Protein 5WA2 (pdb70)

Sequence (277 aa):
YFGTLTQKAPNWYRCSSTRAKEEVVGHVTLNKEHPDMTIECVDDGGEFLPLEGARSSYPRVCHIDAKDQDDCERRNRGFLTDYIPGAKQYWYKIEKVEQNGEQSVLYKFTVPWILLPPAKQRYKVGCRYPNHEYCFVEVTVEPTPPMVEGKRVTCGYSESGPVNLEVDLSKNANFIEIRCGEQHHPQPSTYTLQYCSGDSVDPQKCSPQSLTNIFYDYSSSWWKGKLNGPDGATLTIPPGGFPEEDKSFLVGCSLTVDGPPFCNVKVRVAGNPAAALV

Secondary structure (DSSP, 8-state):
-B-EEEEEETTEEEEESS--SS---EEEEE-SSS-EEEEEEEE---EEESTTTTTSSS-EEB-TT--SHHHHHHT-EEGGGTSTT--GGGEEEEEEEETTEEEEEEEEE--GGG--SS-EEEEEEEE-TTS-EEEEEEEEPPPPPEEETTEEE----TTS-EEEEEEEBTTB-EEEEE--TTSEEESTTTTTEEE-SS--STTT--EEEGGGTSTT--GGGEES-TTSTT-EEEE--GGG--SS-EEEEEEEESSSS-SSEEEEEEEEPPSS-GGG-

Foldseek 3Di:
DEWDWDAPDAQEIETENPDDPDADEAEHEDAPVRQKHKAKAWPPVWAKPPGCQLPDQFHWFAAAPQPFRCSRNVPIDTVCLQFPPDGSVQWDKDWDDDPRIIMIMIMGGDPNVRQAQEKDKTWMWIADPVRYTHIYIYIGHHDDFDQDLQETEWHADPVAEAEAEHEAELVRFKHFAAQELQWEKAPNPVLFWFFPFDFSQPVTRNIDGCVVAWDPRDSVQWDDDNHDPRGIMGGAHNNGAAQAWDWTWIWIANYHRHDDTYIYIYIYHGPPDPVVD

InterPro domains:
  IPR007226 SRS domain [PF04092] (68-198)
  IPR007226 SRS domain [PF04092] (210-326)
  IPR028352 Protozoan surface antigen, SAG1 family [PR01801] (83-98)
  IPR028352 Protozoan surface antigen, SAG1 family [PR01801] (166-184)
  IPR028352 Protozoan surface antigen, SAG1 family [PR01801] (192-208)
  IPR028352 Protozoan surface antigen, SAG1 family [PR01801] (230-245)
  IPR028352 Protozoan surface antigen, SAG1 family [PR01801] (268-280)
  IPR028352 Protozoan surface antigen, SAG1 family [PR01801] (290-300)
  IPR028352 Protozoan surface antigen, SAG1 family [PR01801] (300-315)
  IPR036755 SRS domain superfamily [G3DSA:2.60.40.1320] (62-200)
  IPR036755 SRS domain superfamily [G3DSA:2.60.40.1320] (203-331)
  IPR036755 SRS domain superfamily [SSF74877] (65-200)
  IPR036755 SRS domain superfamily [SSF74877] (203-327)

Solvent-accessible surface area: 14067 Å² total; per-residue (Å²): 147,63,2,41,15,65,104,103,36,120,19,79,17,56,1,9,23,91,143,31,190,110,67,74,39,0,112,2,57,0,45,123,139,95,34,50,4,11,3,10,0,0,36,85,108,24,53,2,0,0,60,80,0,1,108,34,91,159,3,36,0,0,77,49,110,7,167,57,10,65,37,0,32,181,75,101,9,78,0,55,96,32,0,31,40,2,100,52,156,14,13,154,71,106,133,35,104,111,148,88,76,50,7,22,28,4,95,2,54,1,53,128,121,73,15,2,20,6,109,30,106,1,13,2,0,1,29,16,118,63,99,4,7,1,4,1,32,0,25,0,49,44,22,94,51,79,55,124,64,48,114,0,21,1,0,14,48,168,116,29,85,22,98,23,80,4,65,1,32,95,134,40,37,103,0,28,1,58,0,16,94,42,7,55,26,10,9,90,61,20,43,105,53,20,3,59,29,120,12,0,26,61,166,112,3,51,63,72,50,1,89,78,7,7,152,114,31,41,48,66,28,16,134,52,132,0,32,9,101,90,5,0,34,0,58,0,51,78,51,2,11,9,129,97,117,61,48,6,21,1,0,0,0,50,69,96,96,14,88,17,19,0,4,0,78,0,95,2,39,10,44,62,55,92,100,126,147

Structure (mmCIF, N/CA/C/O backbone):
data_5WA2
#
_entry.id   5WA2
#
_cell.length_a   48.130
_cell.length_b   59.710
_cell.length_c   101.420
_cell.angle_alpha   90.000
_cell.angle_beta   90.000
_cell.angle_gamma   90.000
#
_symmetry.space_group_name_H-M   'P 21 21 21'
#
loop_
_entity.id
_entity.type
_entity.pdbx_description
1 polymer 'Surface antigen'
2 non-polymer GLYCEROL
3 water water
#
loop_
_atom_site.group_PDB
_atom_site.id
_atom_site.type_symbol
_atom_site.label_atom_id
_atom_site.label_alt_id
_atom_site.label_comp_id
_atom_site.label_asym_id
_atom_site.label_entity_id
_atom_site.label_seq_id
_atom_site.pdbx_PDB_ins_code
_atom_site.Cartn_x
_atom_site.Cartn_y
_atom_site.Cartn_z
_atom_site.occupancy
_atom_site.B_iso_or_equiv
_atom_site.auth_seq_id
_atom_site.auth_comp_id
_atom_site.auth_asym_id
_atom_site.auth_atom_id
_atom_site.pdbx_PDB_model_num
ATOM 1 N N . TYR A 1 24 ? 11.474 14.032 -46.127 1.00 33.52 57 TYR A N 1
ATOM 2 C CA . TYR A 1 24 ? 11.887 15.366 -45.691 1.00 30.06 57 TYR A CA 1
ATOM 3 C C . TYR A 1 24 ? 12.525 15.357 -44.298 1.00 36.09 57 TYR A C 1
ATOM 4 O O . TYR A 1 24 ? 12.603 16.393 -43.622 1.00 27.15 57 TYR A O 1
ATOM 13 N N . PHE A 1 25 ? 12.999 14.191 -43.871 1.00 30.52 58 PHE A N 1
ATOM 14 C CA . PHE A 1 25 ? 13.622 14.080 -42.553 1.00 32.40 58 PHE A CA 1
ATOM 15 C C . PHE A 1 25 ? 15.000 14.696 -42.545 1.00 32.33 58 PHE A C 1
ATOM 16 O O . PHE A 1 25 ? 15.868 14.336 -43.341 1.00 31.17 58 PHE A O 1
ATOM 24 N N . GLY A 1 26 ? 15.192 15.638 -41.636 1.00 22.43 59 GLY A N 1
ATOM 25 C CA . GLY A 1 26 ? 16.513 16.100 -41.293 1.00 25.09 59 GLY A CA 1
ATOM 26 C C . GLY A 1 26 ? 17.138 15.097 -40.344 1.00 24.61 59 GLY A C 1
ATOM 27 O O . GLY A 1 26 ? 16.520 14.103 -39.944 1.00 26.07 59 GLY A O 1
ATOM 28 N N . THR A 1 27 ? 18.367 15.387 -39.956 1.00 22.03 60 THR A N 1
ATOM 29 C CA . THR A 1 27 ? 19.196 14.459 -39.219 1.00 26.75 60 THR A CA 1
ATOM 30 C C . THR A 1 27 ? 19.275 14.952 -37.791 1.00 25.06 60 THR A C 1
ATOM 31 O O . THR A 1 27 ? 19.772 16.046 -37.541 1.00 27.87 60 THR A O 1
ATOM 35 N N . LEU A 1 28 ? 18.776 14.144 -36.864 1.00 26.75 61 LEU A N 1
ATOM 36 C CA . LEU A 1 28 ? 18.656 14.561 -35.466 1.00 25.59 61 LEU A CA 1
ATOM 37 C C . LEU A 1 28 ? 19.589 13.750 -34.592 1.00 27.96 61 LEU A C 1
ATOM 38 O O . LEU A 1 28 ? 19.553 12.522 -34.624 1.00 31.65 61 LEU A O 1
ATOM 43 N N . THR A 1 29 ? 20.430 14.437 -33.823 1.00 21.60 62 THR A N 1
ATOM 44 C CA . THR A 1 29 ? 21.291 13.763 -32.869 1.00 28.66 62 THR A CA 1
ATOM 45 C C . THR A 1 29 ? 21.121 14.377 -31.491 1.00 29.14 62 THR A C 1
ATOM 46 O O . THR A 1 29 ? 20.750 15.552 -31.346 1.00 28.30 62 THR A O 1
ATOM 50 N N . GLN A 1 30 ? 21.367 13.555 -30.479 1.00 30.28 63 GLN A N 1
ATOM 51 C CA . GLN A 1 30 ? 21.239 13.980 -29.101 1.00 24.49 63 GLN A CA 1
ATOM 52 C C . GLN A 1 30 ? 22.599 14.334 -28.536 1.00 28.48 63 GLN A C 1
ATOM 53 O O . GLN A 1 30 ? 23.531 13.531 -28.596 1.00 32.52 63 GLN A O 1
ATOM 59 N N . LYS A 1 31 ? 22.711 15.531 -27.982 1.00 26.15 64 LYS A N 1
ATOM 60 C CA . LYS A 1 31 ? 23.977 15.996 -27.413 1.00 27.65 64 LYS A CA 1
ATOM 61 C C . LYS A 1 31 ? 24.023 15.850 -25.899 1.00 35.59 64 LYS A C 1
ATOM 62 O O . LYS A 1 31 ? 25.096 15.812 -25.293 1.00 38.06 64 LYS A O 1
ATOM 68 N N . ALA A 1 32 ? 22.849 15.754 -25.293 1.00 33.35 65 ALA A N 1
ATOM 69 C CA . ALA A 1 32 ? 22.728 15.561 -23.855 1.00 33.28 65 ALA A CA 1
ATOM 70 C C . ALA A 1 32 ? 21.268 15.257 -23.566 1.00 33.55 65 ALA A C 1
ATOM 71 O O . ALA A 1 32 ? 20.424 15.377 -24.463 1.00 28.85 65 ALA A O 1
ATOM 73 N N . PRO A 1 33 ? 20.962 14.829 -22.327 1.00 32.61 66 PRO A N 1
ATOM 74 C CA . PRO A 1 33 ? 19.549 14.729 -21.978 1.00 26.59 66 PRO A CA 1
ATOM 75 C C . PRO A 1 33 ? 18.892 16.095 -22.179 1.00 28.74 66 PRO A C 1
ATOM 76 O O . PRO A 1 33 ? 19.402 17.107 -21.686 1.00 30.94 66 PRO A O 1
ATOM 80 N N . ASN A 1 34 ? 17.799 16.092 -22.932 1.00 25.24 67 ASN A N 1
ATOM 81 C CA . ASN A 1 34 ? 17.019 17.287 -23.258 1.00 23.57 67 ASN A CA 1
ATOM 82 C C . ASN A 1 34 ? 17.747 18.266 -24.197 1.00 23.94 67 ASN A C 1
ATOM 83 O O . ASN A 1 34 ? 17.314 19.413 -24.339 1.00 25.13 67 ASN A O 1
ATOM 88 N N . TRP A 1 35 ? 18.822 17.822 -24.855 1.00 21.65 68 TRP A N 1
ATOM 89 C CA . TRP A 1 35 ? 19.496 18.657 -25.861 1.00 24.33 68 TRP A CA 1
ATOM 90 C C . TRP A 1 35 ? 19.634 17.924 -27.183 1.00 27.04 68 TRP A C 1
ATOM 91 O O . TRP A 1 35 ? 20.319 16.903 -27.265 1.00 24.30 68 TRP A O 1
ATOM 102 N N . TYR A 1 36 ? 18.998 18.472 -28.216 1.00 21.45 69 TYR A N 1
ATOM 103 C CA . TYR A 1 36 ? 18.976 17.863 -29.534 1.00 25.76 69 TYR A CA 1
ATOM 104 C C . TYR A 1 36 ? 19.468 18.811 -30.612 1.00 26.64 69 TYR A C 1
ATOM 105 O O . TYR A 1 36 ? 19.262 20.016 -30.519 1.00 27.60 69 TYR A O 1
ATOM 114 N N . ARG A 1 37 ? 20.104 18.231 -31.632 1.00 22.22 70 ARG A N 1
ATOM 115 C CA . ARG A 1 37 ? 20.672 18.961 -32.778 1.00 20.14 70 ARG A CA 1
ATOM 116 C C . ARG A 1 37 ? 20.069 18.430 -34.074 1.00 24.56 70 ARG A C 1
ATOM 117 O O . ARG A 1 37 ? 20.057 17.222 -34.306 1.00 23.93 70 ARG A O 1
ATOM 125 N N . CYS A 1 38 ? 19.533 19.340 -34.889 1.00 21.52 71 CYS A N 1
ATOM 126 C CA . CYS A 1 38 ? 18.943 19.010 -36.188 1.00 26.36 71 CYS A CA 1
ATOM 127 C C . CYS A 1 38 ? 19.770 19.643 -37.273 1.00 24.06 71 CYS A C 1
ATOM 128 O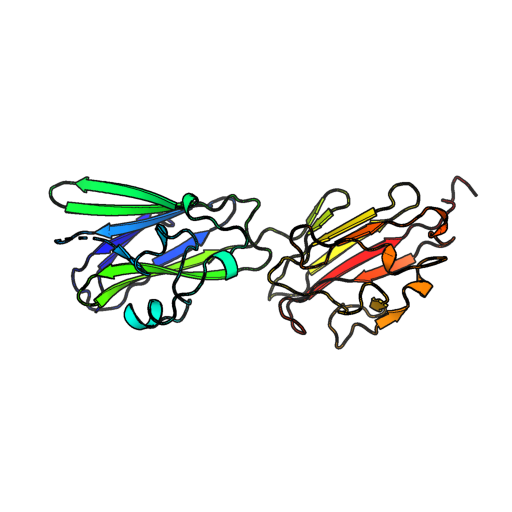 O . CYS A 1 38 ? 20.186 20.787 -37.123 1.00 25.62 71 CYS A O 1
ATOM 131 N N . SER A 1 39 ? 19.979 18.917 -38.364 1.00 24.77 72 SER A N 1
ATOM 132 C CA . SER A 1 39 ? 20.512 19.524 -39.594 1.00 21.05 72 SER A CA 1
ATOM 133 C C . SER A 1 39 ? 19.664 19.102 -40.782 1.00 30.44 72 SER A C 1
ATOM 134 O O . SER A 1 39 ? 18.908 18.121 -40.717 1.00 27.53 72 SER A O 1
ATOM 137 N N . SER A 1 40 ? 19.783 19.862 -41.866 1.00 30.53 73 SER A N 1
ATOM 138 C CA . SER A 1 40 ? 19.055 19.582 -43.103 1.00 35.36 73 SER A CA 1
ATOM 139 C C . SER A 1 40 ? 19.674 18.465 -43.941 1.00 33.03 73 SER A C 1
ATOM 140 O O . SER A 1 40 ? 19.227 18.226 -45.056 1.00 39.79 73 SER A O 1
ATOM 143 N N . THR A 1 41 ? 20.706 17.794 -43.439 1.00 32.93 74 THR A N 1
ATOM 144 C CA . THR A 1 41 ? 21.171 16.581 -44.111 1.00 25.34 74 THR A CA 1
ATOM 145 C C . THR A 1 41 ? 19.985 15.622 -44.137 1.00 32.39 74 THR A C 1
ATOM 146 O O . THR A 1 41 ? 19.377 15.350 -43.095 1.00 29.70 74 THR A O 1
ATOM 150 N N . ARG A 1 42 ? 19.639 15.125 -45.318 1.00 32.80 75 ARG A N 1
ATOM 151 C CA . ARG A 1 42 ? 18.461 14.269 -45.464 1.00 35.41 75 ARG A CA 1
ATOM 152 C C . ARG A 1 42 ? 18.733 12.873 -44.897 1.00 35.67 75 ARG A C 1
ATOM 153 O O . ARG A 1 42 ? 19.584 12.147 -45.402 1.00 42.43 75 ARG A O 1
ATOM 161 N N . ALA A 1 43 ? 18.015 12.507 -43.837 1.00 23.72 76 ALA A N 1
ATOM 162 C CA . ALA A 1 43 ? 18.177 11.207 -43.225 1.00 25.78 76 ALA A CA 1
ATOM 163 C C . ALA A 1 43 ? 17.222 10.242 -43.897 1.00 30.98 76 ALA A C 1
ATOM 164 O O . ALA A 1 43 ? 16.258 10.654 -44.535 1.00 31.93 76 ALA A O 1
ATOM 166 N N . LYS A 1 44 ? 17.474 8.956 -43.731 1.00 25.86 77 LYS A N 1
ATOM 167 C CA . LYS A 1 44 ? 16.691 7.948 -44.441 1.00 39.17 77 LYS A CA 1
ATOM 168 C C . LYS A 1 44 ? 15.488 7.474 -43.633 1.00 38.45 77 LYS A C 1
ATOM 169 O O . LYS A 1 44 ? 14.517 6.942 -44.183 1.00 36.43 77 LYS A O 1
ATOM 175 N N . GLU A 1 45 ? 15.564 7.651 -42.322 1.00 40.37 78 GLU A N 1
ATOM 176 C CA . GLU A 1 45 ? 14.437 7.340 -41.461 1.00 39.43 78 GLU A CA 1
ATOM 177 C C . GLU A 1 45 ? 14.205 8.505 -40.501 1.00 39.16 78 GLU A C 1
ATOM 178 O O . GLU A 1 45 ? 15.125 9.276 -40.195 1.00 31.03 78 GLU A O 1
ATOM 184 N N . GLU A 1 46 ? 12.979 8.613 -40.036 1.00 34.22 79 GLU A N 1
ATOM 185 C CA . GLU A 1 46 ? 12.683 9.689 -39.137 1.00 32.23 79 GLU A CA 1
ATOM 186 C C . GLU A 1 46 ? 13.101 9.377 -37.708 1.00 37.91 79 GLU A C 1
ATOM 187 O O . GLU A 1 46 ? 12.615 8.442 -37.099 1.00 37.56 79 GLU A O 1
ATOM 193 N N . VAL A 1 47 ? 14.013 10.194 -37.196 1.00 29.17 80 VAL A N 1
ATOM 194 C CA . VAL A 1 47 ? 14.412 10.140 -35.795 1.00 32.24 80 VAL A CA 1
ATOM 195 C C . VAL A 1 47 ? 13.809 11.331 -35.056 1.00 27.80 80 VAL A C 1
ATOM 196 O O . VAL A 1 47 ? 13.937 12.470 -35.497 1.00 22.86 80 VAL A O 1
ATOM 200 N N . VAL A 1 48 ? 13.182 11.051 -33.916 1.00 25.37 81 VAL A N 1
ATOM 201 C CA . VAL A 1 48 ? 12.469 12.059 -33.134 1.00 23.67 81 VAL A CA 1
ATOM 202 C C . VAL A 1 48 ? 13.109 12.195 -31.754 1.00 24.12 81 VAL A C 1
ATOM 203 O O . VAL A 1 48 ? 13.437 11.184 -31.128 1.00 25.69 81 VAL A O 1
ATOM 207 N N . GLY A 1 49 ? 13.308 13.433 -31.294 1.00 21.17 82 GLY A N 1
ATOM 208 C CA . GLY A 1 49 ? 13.849 13.711 -29.975 1.00 25.78 82 GLY A CA 1
ATOM 209 C C . GLY A 1 49 ? 12.786 13.610 -28.892 1.00 19.85 82 GLY A C 1
ATOM 210 O O . GLY A 1 49 ? 11.599 13.749 -29.172 1.00 16.68 82 GLY A O 1
ATOM 211 N N . HIS A 1 50 ? 13.221 13.318 -27.668 1.00 18.30 83 HIS A N 1
ATOM 212 C CA . HIS A 1 50 ? 12.292 13.186 -26.544 1.00 22.21 83 HIS A CA 1
ATOM 213 C C . HIS A 1 50 ? 12.801 13.921 -25.329 1.00 21.91 83 HIS A C 1
ATOM 214 O O . HIS A 1 50 ? 13.776 13.508 -24.701 1.00 30.06 83 HIS A O 1
ATOM 221 N N . VAL A 1 51 ? 12.118 15.012 -24.997 1.00 17.10 84 VAL A N 1
ATOM 222 C CA . VAL A 1 51 ? 12.433 15.860 -23.850 1.00 16.15 84 VAL A CA 1
ATOM 223 C C . VAL A 1 51 ? 11.427 15.615 -22.746 1.00 15.69 84 VAL A C 1
ATOM 224 O O . VAL A 1 51 ? 10.248 15.470 -23.040 1.00 15.53 84 VAL A O 1
ATOM 228 N N . THR A 1 52 ? 11.893 15.548 -21.493 1.00 16.35 85 THR A N 1
ATOM 229 C CA . THR A 1 52 ? 11.019 15.557 -20.311 1.00 15.18 85 THR A CA 1
ATOM 230 C C . THR A 1 52 ? 11.381 16.753 -19.443 1.00 14.38 85 THR A C 1
ATOM 231 O O . THR A 1 52 ? 12.534 16.884 -18.998 1.00 15.66 85 THR A O 1
ATOM 235 N N . LEU A 1 53 ? 10.415 17.641 -19.206 1.00 12.47 86 LEU A N 1
ATOM 236 C CA . LEU A 1 53 ? 10.620 18.798 -18.348 1.00 14.29 86 LEU A CA 1
ATOM 237 C C . LEU A 1 53 ? 9.964 18.544 -17.002 1.00 15.04 86 LEU A C 1
ATOM 238 O O . LEU A 1 53 ? 8.790 18.195 -16.932 1.00 15.07 86 LEU A O 1
ATOM 243 N N . ASN A 1 54 ? 10.738 18.712 -15.943 1.00 15.45 87 ASN A N 1
ATOM 244 C CA . ASN A 1 54 ? 10.202 18.635 -14.591 1.00 13.61 87 ASN A CA 1
ATOM 245 C C . ASN A 1 54 ? 11.032 19.523 -13.683 1.00 18.51 87 ASN A C 1
ATOM 246 O O . ASN A 1 54 ? 11.885 20.264 -14.156 1.00 18.16 87 ASN A O 1
ATOM 251 N N . LYS A 1 55 ? 10.791 19.470 -12.379 1.00 18.10 88 LYS A N 1
ATOM 252 C CA . LYS A 1 55 ? 11.501 20.379 -11.478 1.00 18.61 88 LYS A CA 1
ATOM 253 C C . LYS A 1 55 ? 13.013 20.168 -11.512 1.00 22.74 88 LYS A C 1
ATOM 254 O O . LYS A 1 55 ? 13.783 21.126 -11.527 1.00 24.47 88 LYS A O 1
ATOM 260 N N . GLU A 1 56 ? 13.453 18.919 -11.542 1.00 21.32 89 GLU A N 1
ATOM 261 C CA . GLU A 1 56 ? 14.878 18.635 -11.556 1.00 23.25 89 GLU A CA 1
ATOM 262 C C . GLU A 1 56 ? 15.520 18.893 -12.919 1.00 29.55 89 GLU A C 1
ATOM 263 O O . GLU A 1 56 ? 16.738 19.060 -13.014 1.00 25.06 89 GLU A O 1
ATOM 269 N N . HIS A 1 57 ? 14.707 18.918 -13.974 1.00 20.21 90 HIS A N 1
ATOM 270 C CA . HIS A 1 57 ? 15.205 19.102 -15.320 1.00 21.82 90 HIS A CA 1
ATOM 271 C C . HIS A 1 57 ? 14.259 20.044 -16.015 1.00 19.20 90 HIS A C 1
ATOM 272 O O . HIS A 1 57 ? 13.478 19.614 -16.847 1.00 17.09 90 HIS A O 1
ATOM 279 N N . PRO A 1 58 ? 14.296 21.321 -15.631 1.00 20.45 91 PRO A N 1
ATOM 280 C CA . PRO A 1 58 ? 13.307 22.304 -16.067 1.00 19.57 91 PRO A CA 1
ATOM 281 C C . PRO A 1 58 ? 13.615 22.907 -17.436 1.00 21.10 91 PRO A C 1
ATOM 282 O O . PRO A 1 58 ? 12.800 23.696 -17.921 1.00 22.70 91 PRO A O 1
ATOM 286 N N . ASP A 1 59 ? 14.743 22.542 -18.049 1.00 19.67 92 ASP A N 1
ATOM 287 C CA . ASP A 1 59 ? 15.117 23.121 -19.346 1.00 20.06 92 ASP A CA 1
ATOM 288 C C . ASP A 1 59 ? 15.486 22.136 -20.448 1.00 22.01 92 ASP A C 1
ATOM 289 O O . ASP A 1 59 ? 15.860 20.984 -20.215 1.00 21.80 92 ASP A O 1
ATOM 294 N N . MET A 1 60 ? 15.375 22.623 -21.680 1.00 19.98 93 MET A N 1
ATOM 295 C CA . MET A 1 60 ? 15.699 21.852 -22.853 1.00 17.63 93 MET A CA 1
ATOM 296 C C . MET A 1 60 ? 16.379 22.782 -23.835 1.00 19.89 93 MET A C 1
ATOM 297 O O . MET A 1 60 ? 16.199 23.993 -23.750 1.00 22.56 93 MET A O 1
ATOM 302 N N . THR A 1 61 ? 17.138 22.202 -24.755 1.00 22.85 94 THR A N 1
ATOM 303 C CA . THR A 1 61 ? 17.787 22.959 -25.830 1.00 20.47 94 THR A CA 1
ATOM 304 C C . THR A 1 61 ? 17.488 22.327 -27.176 1.00 22.58 94 THR A C 1
ATOM 305 O O . THR A 1 61 ? 17.664 21.123 -27.352 1.00 21.85 94 THR A O 1
ATOM 309 N N . ILE A 1 62 ? 17.036 23.160 -28.122 1.00 22.16 95 ILE A N 1
ATOM 310 C CA . ILE A 1 62 ? 16.822 22.763 -29.508 1.00 26.48 95 ILE A CA 1
ATOM 311 C C . ILE A 1 62 ? 17.893 23.479 -30.311 1.00 27.29 95 ILE A C 1
ATOM 312 O O . ILE A 1 62 ? 17.982 24.698 -30.246 1.00 27.66 95 ILE A O 1
ATOM 317 N N . GLU A 1 63 ? 18.722 22.721 -31.022 1.00 22.08 96 GLU A N 1
ATOM 318 C CA . GLU A 1 63 ? 19.799 23.304 -31.822 1.00 27.01 96 GLU A CA 1
ATOM 319 C C . GLU A 1 63 ? 19.554 23.037 -33.292 1.00 23.45 96 GLU A C 1
ATOM 320 O O . GLU A 1 63 ? 19.550 21.881 -33.722 1.00 21.45 96 GLU A O 1
ATOM 326 N N . CYS A 1 64 ? 19.348 24.109 -34.061 1.00 21.56 97 CYS A N 1
ATOM 327 C CA . CYS A 1 64 ? 19.066 23.998 -35.481 1.00 19.85 97 CYS A CA 1
ATOM 328 C C . CYS A 1 64 ? 20.287 24.439 -36.273 1.00 23.54 97 CYS A C 1
ATOM 329 O O . CYS A 1 64 ? 20.773 25.557 -36.107 1.00 22.77 97 CYS A O 1
ATOM 332 N N . VAL A 1 65 ? 20.791 23.543 -37.106 1.00 26.60 98 VAL A N 1
ATOM 333 C CA . VAL A 1 65 ? 21.981 23.834 -37.889 1.00 28.35 98 VAL A CA 1
ATOM 334 C C . VAL A 1 65 ? 21.576 24.649 -39.104 1.00 30.25 98 VAL A C 1
ATOM 335 O O . VAL A 1 65 ? 20.607 24.316 -39.805 1.00 30.14 98 VAL A O 1
ATOM 339 N N . ASP A 1 66 ? 22.322 25.726 -39.333 1.00 35.11 99 ASP A N 1
ATOM 340 C CA . ASP A 1 66 ? 22.109 26.596 -40.477 1.00 37.97 99 ASP A CA 1
ATOM 341 C C . ASP A 1 66 ? 23.047 26.185 -41.603 1.00 42.77 99 ASP A C 1
ATOM 342 O O . ASP A 1 66 ? 24.234 26.511 -41.585 1.00 43.27 99 ASP A O 1
ATOM 347 N N . ASP A 1 67 ? 22.497 25.473 -42.580 1.00 46.77 100 ASP A N 1
ATOM 348 C CA . ASP A 1 67 ? 23.273 24.987 -43.711 1.00 44.16 100 ASP A CA 1
ATOM 349 C C . ASP A 1 67 ? 23.141 25.941 -44.897 1.00 45.49 100 ASP A C 1
ATOM 350 O O . ASP A 1 67 ? 23.301 25.538 -46.051 1.00 44.74 100 ASP A O 1
ATOM 355 N N . GLY A 1 68 ? 22.845 27.204 -44.601 1.00 51.65 101 GLY A N 1
ATOM 356 C CA . GLY A 1 68 ? 22.730 28.232 -45.621 1.00 44.38 101 GLY A CA 1
ATOM 357 C C . GLY A 1 68 ? 21.296 28.452 -46.065 1.00 47.62 101 GLY A C 1
ATOM 358 O O . GLY A 1 68 ? 20.395 28.619 -45.239 1.00 56.20 101 GLY A O 1
ATOM 359 N N . GLY A 1 71 ? 18.378 28.327 -39.899 1.00 45.60 104 GLY A N 1
ATOM 360 C CA . GLY A 1 71 ? 18.221 27.446 -38.753 1.00 31.55 104 GLY A CA 1
ATOM 361 C C . GLY A 1 71 ? 17.051 27.843 -37.878 1.00 35.60 104 GLY A C 1
ATOM 362 O O . GLY A 1 71 ? 17.227 28.401 -36.785 1.00 39.27 104 GLY A O 1
ATOM 363 N N . GLU A 1 72 ? 15.844 27.536 -38.337 1.00 32.08 105 GLU A N 1
ATOM 364 C CA . GLU A 1 72 ? 14.653 28.029 -37.656 1.00 24.63 105 GLU A CA 1
ATOM 365 C C . GLU A 1 72 ? 13.988 26.973 -36.758 1.00 20.28 105 GLU A C 1
ATOM 366 O O . GLU A 1 72 ? 13.766 25.824 -37.158 1.00 19.80 105 GLU A O 1
ATOM 372 N N . PHE A 1 73 ? 13.645 27.425 -35.563 1.00 23.30 106 PHE A N 1
ATOM 373 C CA . PHE A 1 73 ? 12.721 26.734 -34.663 1.00 18.94 106 PHE A CA 1
ATOM 374 C C . PHE A 1 73 ? 11.419 26.412 -35.386 1.00 19.65 106 PHE A C 1
ATOM 375 O O . PHE A 1 73 ? 10.907 27.209 -36.173 1.00 18.39 106 PHE A O 1
ATOM 383 N N . LEU A 1 74 ? 10.921 25.210 -35.124 1.00 15.66 107 LEU A N 1
ATOM 384 C CA . LEU A 1 74 ? 9.657 24.701 -35.613 1.00 13.55 107 LEU A CA 1
ATOM 385 C C . LEU A 1 74 ? 8.692 24.709 -34.434 1.00 18.61 107 LEU A C 1
ATOM 386 O O . LEU A 1 74 ? 8.999 24.118 -33.412 1.00 18.20 107 LEU A O 1
ATOM 391 N N . PRO A 1 75 ? 7.537 25.371 -34.563 1.00 13.70 108 PRO A N 1
ATOM 392 C CA . PRO A 1 75 ? 7.051 26.116 -35.733 1.00 14.10 108 PRO A CA 1
ATOM 393 C C . PRO A 1 75 ? 7.765 27.442 -35.902 1.00 14.80 108 PRO A C 1
ATOM 394 O O . PRO A 1 75 ? 8.180 28.095 -34.963 1.00 15.52 108 PRO A O 1
ATOM 398 N N . LEU A 1 76 ? 7.918 27.838 -37.163 1.00 15.40 109 LEU A N 1
ATOM 399 C CA . LEU A 1 76 ? 8.535 29.114 -37.480 1.00 15.19 109 LEU A CA 1
ATOM 400 C C . LEU A 1 76 ? 7.929 30.259 -36.667 1.00 14.17 109 LEU A C 1
ATOM 401 O O . LEU A 1 76 ? 6.710 30.395 -36.602 1.00 17.47 109 LEU A O 1
ATOM 406 N N . GLU A 1 77 ? 8.807 31.058 -36.064 1.00 13.76 110 GLU A N 1
ATOM 407 C CA . GLU A 1 77 ? 8.499 32.188 -35.183 1.00 16.21 110 GLU A CA 1
ATOM 408 C C . GLU A 1 77 ? 8.054 31.786 -33.780 1.00 13.93 110 GLU A C 1
ATOM 409 O O . GLU A 1 77 ? 7.879 32.656 -32.937 1.00 16.63 110 GLU A O 1
ATOM 415 N N . GLY A 1 78 ? 7.883 30.489 -33.528 1.00 16.22 111 GLY A N 1
ATOM 416 C CA . GLY A 1 78 ? 7.248 30.036 -32.291 1.00 16.12 111 GLY A CA 1
ATOM 417 C C . GLY A 1 78 ? 7.967 30.364 -30.988 1.00 14.90 111 GLY A C 1
ATOM 418 O O . GLY A 1 78 ? 7.357 30.392 -29.904 1.00 15.23 111 GLY A O 1
ATOM 419 N N . ALA A 1 79 ? 9.270 30.599 -31.079 1.00 16.59 112 ALA A N 1
ATOM 420 C CA . ALA A 1 79 ? 10.096 30.903 -29.922 1.00 18.69 112 ALA A CA 1
ATOM 421 C C . ALA A 1 79 ? 10.388 32.408 -29.824 1.00 20.00 112 ALA A C 1
ATOM 422 O O . ALA A 1 79 ? 10.994 32.877 -28.866 1.00 19.54 112 ALA A O 1
ATOM 424 N N . ARG A 1 80 ? 9.912 33.174 -30.803 1.00 20.19 113 ARG A N 1
ATOM 425 C CA . ARG A 1 80 ? 10.110 34.631 -30.802 1.00 20.21 113 ARG A CA 1
ATOM 426 C C . ARG A 1 80 ? 8.847 35.441 -30.521 1.00 19.63 113 ARG A C 1
ATOM 427 O O . ARG A 1 80 ? 8.918 36.576 -30.048 1.00 23.72 113 ARG A O 1
ATOM 435 N N . SER A 1 81 ? 7.693 34.860 -30.801 1.00 22.32 114 SER A N 1
ATOM 436 C CA . SER A 1 81 ? 6.424 35.571 -30.716 1.00 18.31 114 SER A CA 1
ATOM 437 C C . SER A 1 81 ? 5.933 35.773 -29.280 1.00 23.10 114 SER A C 1
ATOM 438 O O . SER A 1 81 ? 6.209 34.957 -28.386 1.00 21.19 114 SER A O 1
ATOM 441 N N . SER A 1 82 ? 5.202 36.863 -29.053 1.00 17.39 115 SER A N 1
ATOM 442 C CA . SER A 1 82 ? 4.668 37.180 -27.724 1.00 18.26 115 SER A CA 1
ATOM 443 C C . SER A 1 82 ? 3.660 36.137 -27.243 1.00 17.01 115 SER A C 1
ATOM 444 O O . SER A 1 82 ? 3.515 35.931 -26.043 1.00 19.41 115 SER A O 1
ATOM 447 N N . TYR A 1 83 ? 2.967 35.492 -28.180 1.00 17.89 116 TYR A N 1
ATOM 448 C CA . TYR A 1 83 ? 2.198 34.285 -27.899 1.00 17.81 116 TYR A CA 1
ATOM 449 C C . TYR A 1 83 ? 3.009 33.105 -28.444 1.00 13.94 116 TYR A C 1
ATOM 450 O O . TYR A 1 83 ? 3.018 32.844 -29.658 1.00 15.93 116 TYR A O 1
ATOM 459 N N . PRO A 1 84 ? 3.731 32.393 -27.558 1.00 13.02 117 PRO A N 1
ATOM 460 C CA . PRO A 1 84 ? 4.604 31.352 -28.106 1.00 13.88 117 PRO A CA 1
ATOM 461 C C . PRO A 1 84 ? 3.802 30.227 -28.727 1.00 12.01 117 PRO A C 1
ATOM 462 O O . PRO A 1 84 ? 2.711 29.962 -28.221 1.00 14.24 117 PRO A O 1
ATOM 466 N N . ARG A 1 85 ? 4.332 29.594 -29.776 1.00 12.16 118 ARG A N 1
ATOM 467 C CA . ARG A 1 85 ? 3.582 28.586 -30.504 1.00 13.47 118 ARG A CA 1
ATOM 468 C C . ARG A 1 85 ? 4.354 27.282 -30.581 1.00 11.46 118 ARG A C 1
ATOM 469 O O . ARG A 1 85 ? 5.593 27.291 -30.535 1.00 12.99 118 ARG A O 1
ATOM 477 N N . VAL A 1 86 ? 3.609 26.184 -30.699 1.00 13.01 119 VAL A N 1
ATOM 478 C CA . VAL A 1 86 ? 4.181 24.833 -30.732 1.00 13.04 119 VAL A CA 1
ATOM 479 C C . VAL A 1 86 ? 3.429 23.960 -31.745 1.00 13.76 119 VAL A C 1
ATOM 480 O O . VAL A 1 86 ? 2.352 24.333 -32.203 1.00 15.64 119 VAL A O 1
ATOM 484 N N . CYS A 1 87 ? 3.998 22.800 -32.095 1.00 12.23 120 CYS A N 1
ATOM 485 C CA . CYS A 1 87 ? 3.291 21.760 -32.843 1.00 15.67 120 CYS A CA 1
ATOM 486 C C . CYS A 1 87 ? 2.404 20.913 -31.956 1.00 13.54 120 CYS A C 1
ATOM 487 O O . CYS A 1 87 ? 2.792 20.581 -30.841 1.00 15.38 120 CYS A O 1
ATOM 490 N N . HIS A 1 88 ? 1.248 20.529 -32.469 1.00 16.83 121 HIS A N 1
ATOM 491 C CA . HIS A 1 88 ? 0.482 19.448 -31.873 1.00 16.91 121 HIS A CA 1
ATOM 492 C C . HIS A 1 88 ? 1.326 18.197 -31.847 1.00 16.01 121 HIS A C 1
ATOM 493 O O . HIS A 1 88 ? 2.153 17.978 -32.731 1.00 16.75 121 HIS A O 1
ATOM 500 N N . ILE A 1 89 ? 1.128 17.378 -30.818 1.00 14.59 122 ILE A N 1
ATOM 501 C CA . ILE A 1 89 ? 1.988 16.226 -30.604 1.00 16.34 122 ILE A CA 1
ATOM 502 C C . ILE A 1 89 ? 1.889 15.226 -31.768 1.00 17.57 122 ILE A C 1
ATOM 503 O O . ILE A 1 89 ? 2.842 14.491 -32.009 1.00 18.68 122 ILE A O 1
ATOM 508 N N . ASP A 1 90 ? 0.777 15.248 -32.511 1.00 20.02 123 ASP A N 1
ATOM 509 C CA . ASP A 1 90 ? 0.579 14.307 -33.625 1.00 20.70 123 ASP A CA 1
ATOM 510 C C . ASP A 1 90 ? 0.843 14.931 -34.999 1.00 21.06 123 ASP A C 1
ATOM 511 O O . ASP A 1 90 ? 0.430 14.368 -36.021 1.00 21.55 123 ASP A O 1
ATOM 516 N N . ALA A 1 91 ? 1.564 16.052 -35.050 1.00 16.09 124 ALA A N 1
ATOM 517 C CA . ALA A 1 91 ? 1.846 16.698 -36.336 1.00 20.57 124 ALA A CA 1
ATOM 518 C C . ALA A 1 91 ? 2.660 15.750 -37.200 1.00 22.50 124 ALA A C 1
ATOM 519 O O . ALA A 1 91 ? 3.582 15.098 -36.721 1.00 18.56 124 ALA A O 1
ATOM 521 N N . LYS A 1 92 ? 2.335 15.679 -38.485 1.00 21.85 125 LYS A N 1
ATOM 522 C CA . LYS A 1 92 ? 2.947 14.656 -39.328 1.00 24.83 125 LYS A CA 1
ATOM 523 C C . LYS A 1 92 ? 4.235 15.140 -39.967 1.00 23.11 125 LYS A C 1
ATOM 524 O O . LYS A 1 92 ? 5.105 14.329 -40.284 1.00 23.68 125 LYS A O 1
ATOM 530 N N . ASP A 1 93 ? 4.356 16.456 -40.150 1.00 23.09 126 ASP A N 1
ATOM 531 C CA . ASP A 1 93 ? 5.546 17.058 -40.737 1.00 18.54 126 ASP A CA 1
ATOM 532 C C . ASP A 1 93 ? 5.533 18.575 -40.529 1.00 22.63 126 ASP A C 1
ATOM 533 O O . ASP A 1 93 ? 4.695 19.093 -39.784 1.00 19.20 126 ASP A O 1
ATOM 538 N N . GLN A 1 94 ? 6.453 19.285 -41.179 1.00 24.01 127 GLN A N 1
ATOM 539 C CA . GLN A 1 94 ? 6.582 20.734 -41.001 1.00 23.90 127 GLN A CA 1
ATOM 540 C C . GLN A 1 94 ? 5.288 21.489 -41.325 1.00 21.93 127 GLN A C 1
ATOM 541 O O . GLN A 1 94 ? 4.827 22.321 -40.530 1.00 19.56 127 GLN A O 1
ATOM 547 N N . ASP A 1 95 ? 4.673 21.200 -42.464 1.00 21.78 128 ASP A N 1
ATOM 548 C CA . ASP A 1 95 ? 3.479 21.932 -42.843 1.00 18.74 128 ASP A CA 1
ATOM 549 C C . ASP A 1 95 ? 2.290 21.585 -41.959 1.00 20.65 128 ASP A C 1
ATOM 550 O O . ASP A 1 95 ? 1.485 22.453 -41.639 1.00 17.96 128 ASP A O 1
ATOM 555 N N . ASP A 1 96 ? 2.176 20.318 -41.568 1.00 18.20 129 ASP A N 1
ATOM 556 C CA . ASP A 1 96 ? 1.083 19.887 -40.711 1.00 19.64 129 ASP A CA 1
ATOM 557 C C . ASP A 1 96 ? 1.208 20.617 -39.382 1.00 18.35 129 ASP A C 1
ATOM 558 O O . ASP A 1 96 ? 0.228 21.099 -38.826 1.00 18.45 129 ASP A O 1
ATOM 563 N N . CYS A 1 97 ? 2.438 20.719 -38.908 1.00 20.67 130 CYS A N 1
ATOM 564 C CA . CYS A 1 97 ? 2.707 21.417 -37.654 1.00 16.15 130 CYS A CA 1
ATOM 565 C C . CYS A 1 97 ? 2.296 22.869 -37.760 1.00 16.84 130 CYS A C 1
ATOM 566 O O . CYS A 1 97 ? 1.500 23.363 -36.953 1.00 16.97 130 CYS A O 1
ATOM 569 N N . GLU A 1 98 ? 2.825 23.546 -38.781 1.00 19.05 131 GLU A N 1
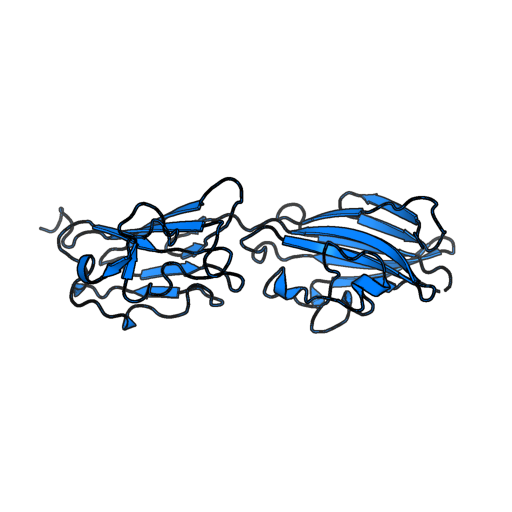ATOM 570 C CA . GLU A 1 98 ? 2.718 24.997 -38.839 1.00 18.38 131 GLU A CA 1
ATOM 571 C C . GLU A 1 98 ? 1.321 25.466 -39.225 1.00 18.47 131 GLU A C 1
ATOM 572 O O . GLU A 1 98 ? 0.847 26.470 -38.708 1.00 19.58 131 GLU A O 1
ATOM 578 N N A ARG A 1 99 ? 0.636 24.731 -40.093 0.45 18.19 132 ARG A N 1
ATOM 579 N N B ARG A 1 99 ? 0.643 24.733 -40.098 0.55 18.17 132 ARG A N 1
ATOM 580 C CA A ARG A 1 99 ? -0.714 25.129 -40.469 0.45 19.81 132 ARG A CA 1
ATOM 581 C CA B ARG A 1 99 ? -0.704 25.125 -40.476 0.55 19.82 132 ARG A CA 1
ATOM 582 C C A ARG A 1 99 ? -1.716 24.831 -39.353 0.45 16.93 132 ARG A C 1
ATOM 583 C C B ARG A 1 99 ? -1.705 24.847 -39.351 0.55 16.91 132 ARG A C 1
ATOM 584 O O A ARG A 1 99 ? -2.860 25.285 -39.401 0.45 16.49 132 ARG A O 1
ATOM 585 O O B ARG A 1 99 ? -2.837 25.328 -39.393 0.55 16.48 132 ARG A O 1
ATOM 600 N N . ASN A 1 100 ? -1.272 24.100 -38.329 1.00 15.97 133 ASN A N 1
ATOM 601 C CA . ASN A 1 100 ? -2.105 23.794 -37.177 1.00 17.53 133 ASN A CA 1
ATOM 602 C C . ASN A 1 100 ? -1.457 24.251 -35.874 1.00 17.05 133 ASN A C 1
ATOM 603 O O . ASN A 1 100 ? -1.862 23.803 -34.802 1.00 18.17 133 ASN A O 1
ATOM 608 N N . ARG A 1 101 ? -0.487 25.158 -35.962 1.00 14.55 134 ARG A N 1
ATOM 609 C CA . ARG A 1 101 ? 0.310 25.528 -34.778 1.00 15.88 134 ARG A CA 1
ATOM 610 C C . ARG A 1 101 ? -0.576 25.919 -33.582 1.00 15.70 134 ARG A C 1
ATOM 611 O O . ARG A 1 101 ? -1.515 26.715 -33.693 1.00 14.92 134 ARG A O 1
ATOM 619 N N . GLY A 1 102 ? -0.295 25.291 -32.447 1.00 12.94 135 GLY A N 1
ATOM 620 C CA . GLY A 1 102 ? -0.982 25.569 -31.195 1.00 15.94 135 GLY A CA 1
ATOM 621 C C . GLY A 1 102 ? -0.297 26.648 -30.377 1.00 13.05 135 GLY A C 1
ATOM 622 O O . GLY A 1 102 ? 0.748 27.184 -30.758 1.00 14.73 135 GLY A O 1
ATOM 623 N N . PHE A 1 103 ? -0.908 26.961 -29.247 1.00 12.21 136 PHE A N 1
ATOM 624 C CA . PHE A 1 103 ? -0.402 27.946 -28.289 1.00 12.84 136 PHE A CA 1
ATOM 625 C C . PHE A 1 103 ? 0.282 27.259 -27.120 1.00 13.79 136 PHE A C 1
ATOM 626 O O . PHE A 1 103 ? -0.322 26.395 -26.479 1.00 13.98 136 PHE A O 1
ATOM 634 N N . LEU A 1 104 ? 1.524 27.645 -26.817 1.00 10.73 137 LEU A N 1
ATOM 635 C CA . LEU A 1 104 ? 2.211 27.099 -25.649 1.00 12.88 137 LEU A CA 1
ATOM 636 C C . LEU A 1 104 ? 1.395 27.261 -24.361 1.00 15.17 137 LEU A C 1
ATOM 637 O O . LEU A 1 104 ? 1.418 26.365 -23.531 1.00 13.76 137 LEU A O 1
ATOM 642 N N . THR A 1 105 ? 0.659 28.360 -24.207 1.00 11.53 138 THR A N 1
ATOM 643 C CA . THR A 1 105 ? -0.085 28.576 -22.969 1.00 14.19 138 THR A CA 1
ATOM 644 C C . THR A 1 105 ? -1.258 27.607 -22.809 1.00 14.93 138 THR A C 1
ATOM 645 O O . THR A 1 105 ? -1.774 27.458 -21.691 1.00 16.03 138 THR A O 1
ATOM 649 N N . ASP A 1 106 ? -1.683 26.936 -23.876 1.00 14.85 139 ASP A N 1
ATOM 650 C CA . ASP A 1 106 ? -2.721 25.925 -23.730 1.00 16.95 139 ASP A CA 1
ATOM 651 C C . ASP A 1 106 ? -2.169 24.657 -23.087 1.00 15.16 139 ASP A C 1
ATOM 652 O O . ASP A 1 106 ? -2.944 23.833 -22.595 1.00 15.01 139 ASP A O 1
ATOM 657 N N . TYR A 1 107 ? -0.840 24.523 -23.084 1.00 11.77 140 TYR A N 1
ATOM 658 C CA . TYR A 1 107 ? -0.130 23.436 -22.414 1.00 12.34 140 TYR A CA 1
ATOM 659 C C . TYR A 1 107 ? 0.449 23.857 -21.066 1.00 14.25 140 TYR A C 1
ATOM 660 O O . TYR A 1 107 ? 0.382 23.115 -20.105 1.00 14.01 140 TYR A O 1
ATOM 669 N N . ILE A 1 108 ? 1.029 25.046 -20.995 1.00 11.63 141 ILE A N 1
ATOM 670 C CA . ILE A 1 108 ? 1.588 25.550 -19.751 1.00 12.31 141 ILE A CA 1
ATOM 671 C C . ILE A 1 108 ? 1.048 26.944 -19.520 1.00 12.95 141 ILE A C 1
ATOM 672 O O . ILE A 1 108 ? 1.554 27.907 -20.095 1.00 14.47 141 ILE A O 1
ATOM 677 N N . PRO A 1 109 ? 0.017 27.070 -18.673 1.00 13.28 142 PRO A N 1
ATOM 678 C CA . PRO A 1 109 ? -0.507 28.413 -18.423 1.00 15.82 142 PRO A CA 1
ATOM 679 C C . PRO A 1 109 ? 0.571 29.365 -17.956 1.00 16.68 142 PRO A C 1
ATOM 680 O O . PRO A 1 109 ? 1.445 28.999 -17.174 1.00 17.51 142 PRO A O 1
ATOM 684 N N . GLY A 1 110 ? 0.535 30.587 -18.463 1.00 18.08 143 GLY A N 1
ATOM 685 C CA . GLY A 1 110 ? 1.473 31.596 -17.995 1.00 24.83 143 GLY A CA 1
ATOM 686 C C . GLY A 1 110 ? 2.801 31.584 -18.736 1.00 25.34 143 GLY A C 1
ATOM 687 O O . GLY A 1 110 ? 3.669 32.422 -18.489 1.00 21.55 143 GLY A O 1
ATOM 688 N N . ALA A 1 111 ? 2.982 30.623 -19.635 1.00 19.70 144 ALA A N 1
ATOM 689 C CA . ALA A 1 111 ? 4.175 30.626 -20.491 1.00 16.17 144 ALA A CA 1
ATOM 690 C C . ALA A 1 111 ? 4.374 31.978 -21.165 1.00 20.56 144 ALA A C 1
ATOM 691 O O . ALA A 1 111 ? 3.412 32.628 -21.579 1.00 20.47 144 ALA A O 1
ATOM 693 N N . LYS A 1 112 ? 5.635 32.387 -21.246 1.00 19.98 145 LYS A N 1
ATOM 694 C CA . LYS A 1 112 ? 6.034 33.668 -21.838 1.00 18.86 145 LYS A CA 1
ATOM 695 C C . LYS A 1 112 ? 7.151 33.439 -22.825 1.00 18.12 145 LYS A C 1
ATOM 696 O O . LYS A 1 112 ? 7.899 32.476 -22.718 1.00 18.78 145 LYS A O 1
ATOM 702 N N . GLN A 1 113 ? 7.276 34.325 -23.801 1.00 18.12 146 GLN A N 1
ATOM 703 C CA . GLN A 1 113 ? 8.339 34.197 -24.793 1.00 18.38 146 GLN A CA 1
ATOM 704 C C . GLN A 1 113 ? 9.724 34.172 -24.143 1.00 18.15 146 GLN A C 1
ATOM 705 O O . GLN A 1 113 ? 10.627 33.482 -24.622 1.00 19.17 146 GLN A O 1
ATOM 711 N N . TYR A 1 114 ? 9.891 34.928 -23.067 1.00 20.03 147 TYR A N 1
ATOM 712 C CA . TYR A 1 114 ? 11.217 35.042 -22.455 1.00 22.56 147 TYR A CA 1
ATOM 713 C C . TYR A 1 114 ? 11.611 33.781 -21.684 1.00 24.85 147 TYR A C 1
ATOM 714 O O . TYR A 1 114 ? 12.707 33.718 -21.110 1.00 25.32 147 TYR A O 1
ATOM 723 N N . TRP A 1 115 ? 10.749 32.763 -21.680 1.00 19.65 148 TRP A N 1
ATOM 724 C CA . TRP A 1 115 ? 11.170 31.455 -21.179 1.00 17.83 148 TRP A CA 1
ATOM 725 C C . TRP A 1 115 ? 12.148 30.829 -22.170 1.00 18.69 148 TRP A C 1
ATOM 726 O O . TRP A 1 115 ? 12.813 29.840 -21.855 1.00 21.40 148 TRP A O 1
ATOM 737 N N . TYR A 1 116 ? 12.246 31.414 -23.367 1.00 16.39 149 TYR A N 1
ATOM 738 C CA . TYR A 1 116 ? 13.216 31.000 -24.355 1.00 20.15 149 TYR A CA 1
ATOM 739 C C . TYR A 1 116 ? 14.405 31.945 -24.318 1.00 26.31 149 TYR A C 1
ATOM 740 O O . TYR A 1 116 ? 14.220 33.152 -24.201 1.00 26.35 149 TYR A O 1
ATOM 749 N N . LYS A 1 117 ? 15.612 31.392 -24.417 1.00 23.65 150 LYS A N 1
ATOM 750 C CA . LYS A 1 117 ? 16.819 32.197 -24.634 1.00 23.91 150 LYS A CA 1
ATOM 751 C C . LYS A 1 117 ? 17.465 31.696 -25.899 1.00 29.23 150 LYS A C 1
ATOM 752 O O . LYS A 1 117 ? 17.694 30.498 -26.060 1.00 29.48 150 LYS A O 1
ATOM 758 N N . ILE A 1 118 ? 17.742 32.619 -26.812 1.00 23.72 151 ILE A N 1
ATOM 759 C CA . ILE A 1 118 ? 18.147 32.259 -28.161 1.00 29.10 151 ILE A CA 1
ATOM 760 C C . ILE A 1 118 ? 19.563 32.756 -28.434 1.00 29.72 151 ILE A C 1
ATOM 761 O O . ILE A 1 118 ? 19.893 33.894 -28.124 1.00 30.50 151 ILE A O 1
ATOM 766 N N . GLU A 1 119 ? 20.380 31.876 -29.005 1.00 32.53 152 GLU A N 1
ATOM 767 C CA . GLU A 1 119 ? 21.816 32.118 -29.200 1.00 30.69 152 GLU A CA 1
ATOM 768 C C . GLU A 1 119 ? 22.270 31.627 -30.560 1.00 34.78 152 GLU A C 1
ATOM 769 O O . GLU A 1 119 ? 21.922 30.522 -30.967 1.00 30.63 152 GLU A O 1
ATOM 775 N N . LYS A 1 120 ? 23.054 32.436 -31.263 1.00 32.90 153 LYS A N 1
ATOM 776 C CA . LYS A 1 120 ? 23.721 31.957 -32.463 1.00 36.54 153 LYS A CA 1
ATOM 777 C C . LYS A 1 120 ? 25.100 31.432 -32.078 1.00 35.61 153 LYS A C 1
ATOM 778 O O . LYS A 1 120 ? 25.801 32.028 -31.264 1.00 36.44 153 LYS A O 1
ATOM 784 N N . VAL A 1 121 ? 25.465 30.293 -32.650 1.00 32.61 154 VAL A N 1
ATOM 785 C CA . VAL A 1 121 ? 26.763 29.681 -32.383 1.00 34.30 154 VAL A CA 1
ATOM 786 C C . VAL A 1 121 ? 27.440 29.328 -33.709 1.00 36.81 154 VAL A C 1
ATOM 787 O O . VAL A 1 121 ? 26.796 28.869 -34.661 1.00 32.71 154 VAL A O 1
ATOM 791 N N . GLU A 1 122 ? 28.743 29.581 -33.754 1.00 35.57 155 GLU A N 1
ATOM 792 C CA . GLU A 1 122 ? 29.577 29.319 -34.925 1.00 34.86 155 GLU A CA 1
ATOM 793 C C . GLU A 1 122 ? 30.661 28.374 -34.474 1.00 27.91 155 GLU A C 1
ATOM 794 O O . GLU A 1 122 ? 31.393 28.701 -33.544 1.00 32.21 155 GLU A O 1
ATOM 800 N N . GLN A 1 123 ? 30.774 27.214 -35.106 1.00 32.59 156 GLN A N 1
ATOM 801 C CA . GLN A 1 123 ? 31.861 26.301 -34.774 1.00 38.75 156 GLN A CA 1
ATOM 802 C C . GLN A 1 123 ? 32.387 25.618 -36.025 1.00 41.56 156 GLN A C 1
ATOM 803 O O . GLN A 1 123 ? 31.624 25.019 -36.786 1.00 46.33 156 GLN A O 1
ATOM 809 N N . ASN A 1 124 ? 33.700 25.726 -36.221 1.00 41.47 157 ASN A N 1
ATOM 810 C CA . ASN A 1 124 ? 34.407 25.087 -37.327 1.00 46.73 157 ASN A CA 1
ATOM 811 C C . ASN A 1 124 ? 33.665 25.157 -38.662 1.00 42.57 157 ASN A C 1
ATOM 812 O O . ASN A 1 124 ? 33.619 24.182 -39.410 1.00 51.48 157 ASN A O 1
ATOM 817 N N . GLY A 1 125 ? 33.092 26.319 -38.958 1.00 41.28 158 GLY A N 1
ATOM 818 C CA . GLY A 1 125 ? 32.427 26.537 -40.232 1.00 39.57 158 GLY A CA 1
ATOM 819 C C . GLY A 1 125 ? 30.958 26.153 -40.239 1.00 41.51 158 GLY A C 1
ATOM 820 O O . GLY A 1 125 ? 30.284 26.295 -41.265 1.00 43.81 158 GLY A O 1
ATOM 821 N N . GLU A 1 126 ? 30.460 25.666 -39.105 1.00 40.82 159 GLU A N 1
ATOM 822 C CA . GLU A 1 126 ? 29.037 25.370 -38.965 1.00 40.75 159 GLU A CA 1
ATOM 823 C C . GLU A 1 126 ? 28.345 26.412 -38.093 1.00 32.10 159 GLU A C 1
ATOM 824 O O . GLU A 1 126 ? 28.770 26.683 -36.969 1.00 37.14 159 GLU A O 1
ATOM 830 N N . GLN A 1 127 ? 27.291 27.004 -38.646 1.00 27.54 160 GLN A N 1
ATOM 831 C CA . GLN A 1 127 ? 26.426 27.917 -37.918 1.00 36.95 160 GLN A CA 1
ATOM 832 C C . GLN A 1 127 ? 25.203 27.167 -37.411 1.00 31.90 160 GLN A C 1
ATOM 833 O O . GLN A 1 127 ? 24.592 26.384 -38.145 1.00 30.71 160 GLN A O 1
ATOM 839 N N . SER A 1 128 ? 24.839 27.413 -36.163 1.00 30.58 161 SER A N 1
ATOM 840 C CA . SER A 1 128 ? 23.606 26.840 -35.630 1.00 30.62 161 SER A CA 1
ATOM 841 C C . SER A 1 128 ? 22.933 27.864 -34.749 1.00 29.80 161 SER A C 1
ATOM 842 O O . SER A 1 128 ? 23.569 28.828 -34.321 1.00 31.99 161 SER A O 1
ATOM 845 N N . VAL A 1 129 ? 21.640 27.666 -34.506 1.00 27.86 162 VAL A N 1
ATOM 846 C CA . VAL A 1 129 ? 20.900 28.498 -33.558 1.00 30.81 162 VAL A CA 1
ATOM 847 C C . VAL A 1 129 ? 20.420 27.598 -32.436 1.00 27.19 162 VAL A C 1
ATOM 848 O O . VAL A 1 129 ? 19.915 26.494 -32.692 1.00 24.83 162 VAL A O 1
ATOM 852 N N . LEU A 1 130 ? 20.633 28.077 -31.211 1.00 19.15 163 LEU A N 1
ATOM 853 C CA . LEU A 1 130 ? 20.286 27.382 -29.970 1.00 28.00 163 LEU A CA 1
ATOM 854 C C . LEU A 1 130 ? 19.081 28.020 -29.307 1.00 28.19 163 LEU A C 1
ATOM 855 O O . LEU A 1 130 ? 19.112 29.197 -28.938 1.00 28.70 163 LEU A O 1
ATOM 860 N N . TYR A 1 131 ? 18.031 27.232 -29.117 1.00 24.84 164 TYR A N 1
ATOM 861 C CA . TYR A 1 131 ? 16.848 27.709 -28.412 1.00 24.43 164 TYR A CA 1
ATOM 862 C C . TYR A 1 131 ? 16.767 26.961 -27.099 1.00 25.47 164 TYR A C 1
ATOM 863 O O . TYR A 1 131 ? 16.460 25.770 -27.096 1.00 26.05 164 TYR A O 1
ATOM 872 N N . LYS A 1 132 ? 17.058 27.654 -26.005 1.00 19.66 165 LYS A N 1
ATOM 873 C CA . LYS A 1 132 ? 17.023 27.056 -24.676 1.00 23.21 165 LYS A CA 1
ATOM 874 C C . LYS A 1 132 ? 15.776 27.496 -23.926 1.00 22.90 165 LYS A C 1
ATOM 875 O O . LYS A 1 132 ? 15.606 28.672 -23.605 1.00 23.21 165 LYS A O 1
ATOM 881 N N . PHE A 1 133 ? 14.920 26.524 -23.631 1.00 19.19 166 PHE A N 1
ATOM 882 C CA . PHE A 1 133 ? 13.607 26.760 -23.018 1.00 16.66 166 PHE A CA 1
ATOM 883 C C . PHE A 1 133 ? 13.630 26.305 -21.573 1.00 23.26 166 PHE A C 1
ATOM 884 O O . PHE A 1 133 ? 13.992 25.167 -21.310 1.00 19.71 166 PHE A O 1
ATOM 892 N N . THR A 1 134 ? 13.257 27.200 -20.664 1.00 16.71 167 THR A N 1
ATOM 893 C CA . THR A 1 134 ? 13.198 26.905 -19.221 1.00 17.66 167 THR A CA 1
ATOM 894 C C . THR A 1 134 ? 11.832 27.218 -18.613 1.00 20.64 167 THR A C 1
ATOM 895 O O . THR A 1 134 ? 11.344 28.336 -18.684 1.00 20.57 167 THR A O 1
ATOM 899 N N . VAL A 1 135 ? 11.238 26.218 -17.966 1.00 21.50 168 VAL A N 1
ATOM 900 C CA . VAL A 1 135 ? 9.987 26.403 -17.241 1.00 19.81 168 VAL A CA 1
ATOM 901 C C . VAL A 1 135 ? 10.276 26.704 -15.779 1.00 20.63 168 VAL A C 1
ATOM 902 O O . VAL A 1 135 ? 10.920 25.893 -15.112 1.00 22.66 168 VAL A O 1
ATOM 906 N N . PRO A 1 136 ? 9.807 27.857 -15.262 1.00 20.38 169 PRO A N 1
ATOM 907 C CA . PRO A 1 136 ? 9.899 28.062 -13.810 1.00 22.89 169 PRO A CA 1
ATOM 908 C C . PRO A 1 136 ? 9.152 26.949 -13.091 1.00 20.41 169 PRO A C 1
ATOM 909 O O . PRO A 1 136 ? 7.970 26.758 -13.361 1.00 18.80 169 PRO A O 1
ATOM 913 N N . TRP A 1 137 ? 9.823 26.208 -12.213 1.00 22.76 170 TRP A N 1
ATOM 914 C CA . TRP A 1 137 ? 9.265 24.944 -11.762 1.00 23.19 170 TRP A CA 1
ATOM 915 C C . TRP A 1 137 ? 7.932 25.115 -11.029 1.00 21.55 170 TRP A C 1
ATOM 916 O O . TRP A 1 137 ? 7.094 24.217 -11.089 1.00 20.77 170 TRP A O 1
ATOM 927 N N . ILE A 1 138 ? 7.694 26.248 -10.356 1.00 21.49 171 ILE A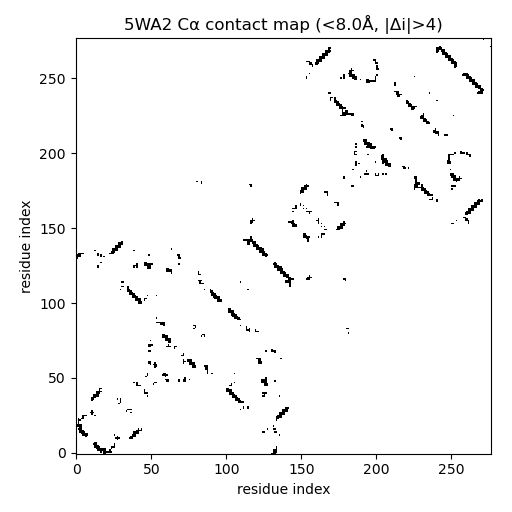 N 1
ATOM 928 C CA . ILE A 1 138 ? 6.398 26.423 -9.715 1.00 20.89 171 ILE A CA 1
ATOM 929 C C . ILE A 1 138 ? 5.242 26.570 -10.711 1.00 20.60 171 ILE A C 1
ATOM 930 O O . ILE A 1 138 ? 4.076 26.498 -10.307 1.00 20.70 171 ILE A O 1
ATOM 935 N N . LEU A 1 139 ? 5.552 26.763 -11.995 1.00 19.17 172 LEU A N 1
ATOM 936 C CA . LEU A 1 139 ? 4.513 26.927 -13.005 1.00 18.73 172 LEU A CA 1
ATOM 937 C C . LEU A 1 139 ? 4.290 25.667 -13.836 1.00 16.68 172 LEU A C 1
ATOM 938 O O . LEU A 1 139 ? 3.586 25.706 -14.852 1.00 18.83 172 LEU A O 1
ATOM 943 N N . LEU A 1 140 ? 4.879 24.545 -13.436 1.00 15.71 173 LEU A N 1
ATOM 944 C CA . LEU A 1 140 ? 4.565 23.292 -14.112 1.00 15.55 173 LEU A CA 1
ATOM 945 C C . LEU A 1 140 ? 3.064 23.050 -13.942 1.00 13.49 173 LEU A C 1
ATOM 946 O O . LEU A 1 140 ? 2.504 23.337 -12.871 1.00 15.08 173 LEU A O 1
ATOM 951 N N . PRO A 1 141 ? 2.401 22.542 -14.990 1.00 13.16 174 PRO A N 1
ATOM 952 C CA . PRO A 1 141 ? 0.942 22.418 -15.022 1.00 12.42 174 PRO A CA 1
ATOM 953 C C . PRO A 1 141 ? 0.469 21.295 -14.100 1.00 12.81 174 PRO A C 1
ATOM 954 O O . PRO A 1 141 ? 1.275 20.483 -13.660 1.00 13.28 174 PRO A O 1
ATOM 958 N N . PRO A 1 142 ? -0.825 21.269 -13.767 1.00 13.78 175 PRO A N 1
ATOM 959 C CA . PRO A 1 142 ? -1.324 20.257 -12.822 1.00 12.29 175 PRO A CA 1
ATOM 960 C C . PRO A 1 142 ? -1.577 18.884 -13.454 1.00 12.47 175 PRO A C 1
ATOM 961 O O . PRO A 1 142 ? -1.767 17.905 -12.736 1.00 13.65 175 PRO A O 1
ATOM 965 N N . ALA A 1 143 ? -1.509 18.813 -14.779 1.00 12.31 176 ALA A N 1
ATOM 966 C CA . ALA A 1 143 ? -1.600 17.542 -15.507 1.00 12.97 176 ALA A CA 1
ATOM 967 C C . ALA A 1 143 ? -0.452 17.478 -16.491 1.00 13.53 176 ALA A C 1
ATOM 968 O O . ALA A 1 143 ? 0.017 18.517 -16.970 1.00 13.22 176 ALA A O 1
ATOM 970 N N . LYS A 1 144 ? -0.007 16.265 -16.778 1.00 13.08 177 LYS A N 1
ATOM 971 C CA . LYS A 1 144 ? 1.040 16.042 -17.787 1.00 11.69 177 LYS A CA 1
ATOM 972 C C . LYS A 1 144 ? 0.586 16.530 -19.159 1.00 12.14 177 LYS A C 1
ATOM 973 O O . LYS A 1 144 ? -0.552 16.288 -19.559 1.00 13.99 177 LYS A O 1
ATOM 979 N N . GLN A 1 145 ? 1.492 17.200 -19.878 1.00 12.65 178 GLN A N 1
ATOM 980 C CA . GLN A 1 145 ? 1.198 17.740 -21.205 1.00 12.71 178 GLN A CA 1
ATOM 981 C C . GLN A 1 145 ? 2.231 17.257 -22.194 1.00 13.19 178 GLN A C 1
ATOM 982 O O . GLN A 1 145 ? 3.377 17.008 -21.814 1.00 11.94 178 GLN A O 1
ATOM 988 N N . ARG A 1 146 ? 1.835 17.122 -23.462 1.00 12.73 179 ARG A N 1
ATOM 989 C CA . ARG A 1 146 ? 2.771 16.791 -24.512 1.00 12.24 179 ARG A CA 1
ATOM 990 C C . ARG A 1 146 ? 2.511 17.672 -25.721 1.00 11.56 179 ARG A C 1
ATOM 991 O O . ARG A 1 146 ? 1.363 17.812 -26.160 1.00 13.26 179 ARG A O 1
ATOM 999 N N 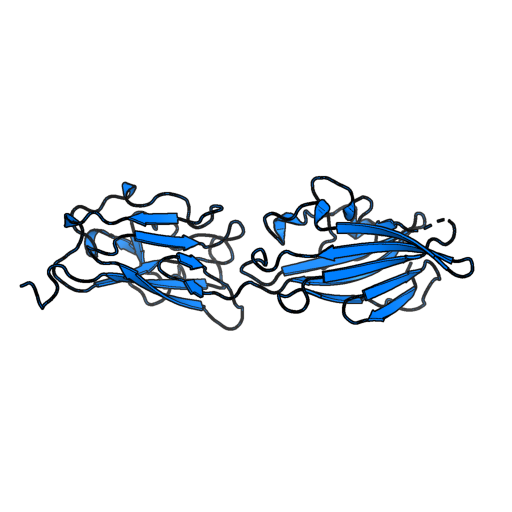. TYR A 1 147 ? 3.596 18.222 -26.259 1.00 12.68 180 TYR A N 1
ATOM 1000 C CA . TYR A 1 147 ? 3.572 18.930 -27.541 1.00 11.57 180 TYR A CA 1
ATOM 1001 C C . TYR A 1 147 ? 4.895 18.665 -28.224 1.00 12.16 180 TYR A C 1
ATOM 1002 O O . TYR A 1 147 ? 5.721 17.918 -27.721 1.00 15.50 180 TYR A O 1
ATOM 1011 N N . LYS A 1 148 ? 5.133 19.229 -29.398 1.00 13.63 181 LYS A N 1
ATOM 1012 C CA . LYS A 1 148 ? 6.478 19.087 -29.912 1.00 16.29 181 LYS A CA 1
ATOM 1013 C C . LYS A 1 148 ? 6.881 20.334 -30.646 1.00 16.61 181 LYS A C 1
ATOM 1014 O O . LYS A 1 148 ? 6.045 21.154 -31.021 1.00 14.30 181 LYS A O 1
ATOM 1020 N N . VAL A 1 149 ? 8.190 20.482 -30.732 1.00 16.12 182 VAL A N 1
ATOM 1021 C CA . VAL A 1 149 ? 8.825 21.587 -31.405 1.00 17.77 182 VAL A CA 1
ATOM 1022 C C . VAL A 1 149 ? 9.913 20.929 -32.237 1.00 17.21 182 VAL A C 1
ATOM 1023 O O . VAL A 1 149 ? 9.815 19.740 -32.549 1.00 18.14 182 VAL A O 1
ATOM 1027 N N . GLY A 1 150 ? 10.931 21.680 -32.601 1.00 19.41 183 GLY A N 1
ATOM 1028 C CA . GLY A 1 150 ? 11.943 21.127 -33.472 1.00 16.98 183 GLY A CA 1
ATOM 1029 C C . GLY A 1 150 ? 12.624 22.194 -34.291 1.00 16.27 183 GLY A C 1
ATOM 1030 O O . GLY A 1 150 ? 12.717 23.354 -33.869 1.00 17.07 183 GLY A O 1
ATOM 1031 N N . CYS A 1 151 ? 13.095 21.750 -35.457 1.00 17.67 184 CYS A N 1
ATOM 1032 C CA . CYS A 1 151 ? 13.753 22.588 -36.467 1.00 22.18 184 CYS A CA 1
ATOM 1033 C C . CYS A 1 151 ? 13.084 22.410 -37.804 1.00 16.82 184 CYS A C 1
ATOM 1034 O O . CYS A 1 151 ? 12.538 21.350 -38.107 1.00 19.72 184 CYS A O 1
ATOM 1037 N N . ARG A 1 152 ? 13.123 23.468 -38.615 1.00 21.16 185 ARG A N 1
ATOM 1038 C CA . ARG A 1 152 ? 12.456 23.479 -39.903 1.00 26.85 185 ARG A CA 1
ATOM 1039 C C . ARG A 1 152 ? 13.302 24.293 -40.880 1.00 24.55 185 ARG A C 1
ATOM 1040 O O . ARG A 1 152 ? 14.077 25.163 -40.465 1.00 21.98 185 ARG A O 1
ATOM 1048 N N . TYR A 1 153 ? 13.151 23.970 -42.163 1.00 21.84 186 TYR A N 1
ATOM 1049 C CA . TYR A 1 153 ? 13.880 24.636 -43.251 1.00 20.71 186 TYR A CA 1
ATOM 1050 C C . TYR A 1 153 ? 12.927 25.042 -44.369 1.00 28.19 186 TYR A C 1
ATOM 1051 O O . TYR A 1 153 ? 11.826 24.512 -44.464 1.00 24.77 186 TYR A O 1
ATOM 1060 N N . PRO A 1 154 ? 13.343 25.996 -45.222 1.00 28.45 187 PRO A N 1
ATOM 1061 C CA . PRO A 1 154 ? 12.471 26.482 -46.301 1.00 28.70 187 PRO A CA 1
ATOM 1062 C C . PRO A 1 154 ? 12.074 25.421 -47.326 1.00 25.61 187 PRO A C 1
ATOM 1063 O O . PRO A 1 154 ? 11.032 25.567 -47.966 1.00 27.06 187 PRO A O 1
ATOM 1067 N N . ASN A 1 155 ? 12.884 24.378 -47.472 1.00 26.20 188 ASN A N 1
ATOM 1068 C CA . ASN A 1 155 ? 12.564 23.282 -48.381 1.00 29.39 188 ASN A CA 1
ATOM 1069 C C . ASN A 1 155 ? 11.706 22.194 -47.730 1.00 28.52 188 ASN A C 1
ATOM 1070 O O . ASN A 1 155 ? 11.573 21.094 -48.271 1.00 25.04 188 ASN A O 1
ATOM 1075 N N . HIS A 1 156 ? 11.142 22.524 -46.565 1.00 22.72 189 HIS A N 1
ATOM 1076 C CA . HIS A 1 156 ? 10.195 21.690 -45.822 1.00 23.57 189 HIS A CA 1
ATOM 1077 C C . HIS A 1 156 ? 10.843 20.556 -45.042 1.00 24.52 189 HIS A C 1
ATOM 1078 O O . HIS A 1 156 ? 10.148 19.661 -44.569 1.00 25.37 189 HIS A O 1
ATOM 1085 N N . GLU A 1 157 ? 12.157 20.601 -44.878 1.00 24.11 190 GLU A N 1
ATOM 1086 C CA . GLU A 1 157 ? 12.829 19.587 -44.076 1.00 25.18 190 GLU A CA 1
ATOM 1087 C C . GLU A 1 157 ? 12.568 19.914 -42.633 1.00 24.58 190 GLU A C 1
ATOM 1088 O O . GLU A 1 157 ? 12.396 21.087 -42.298 1.00 24.88 190 GLU A O 1
ATOM 1094 N N . TYR A 1 158 ? 12.549 18.893 -41.783 1.00 22.68 191 TYR A N 1
ATOM 1095 C CA . TYR A 1 158 ? 12.292 19.120 -40.363 1.00 18.81 191 TYR A CA 1
ATOM 1096 C C . TYR A 1 158 ? 12.850 18.011 -39.485 1.00 23.50 191 TYR A C 1
ATOM 1097 O O . TYR A 1 158 ? 13.077 16.893 -39.943 1.00 23.19 191 TYR A O 1
ATOM 1106 N N . CYS A 1 159 ? 13.019 18.335 -38.208 1.00 20.72 192 CYS A N 1
ATOM 1107 C CA . CYS A 1 159 ? 13.191 17.340 -37.157 1.00 17.93 192 CYS A CA 1
ATOM 1108 C C . CYS A 1 159 ? 12.205 17.669 -36.058 1.00 20.17 192 CYS A C 1
ATOM 1109 O O . CYS A 1 159 ? 12.090 18.830 -35.706 1.00 20.42 192 CYS A O 1
ATOM 1112 N N . PHE A 1 160 ? 11.548 16.652 -35.507 1.00 20.28 193 PHE A N 1
ATOM 1113 C CA . PHE A 1 160 ? 10.699 16.823 -34.327 1.00 17.22 193 PHE A CA 1
ATOM 1114 C C . PHE A 1 160 ? 11.430 16.504 -33.037 1.00 21.06 193 PHE A C 1
ATOM 1115 O O . PHE A 1 160 ? 12.196 15.536 -32.980 1.00 19.10 193 PHE A O 1
ATOM 1123 N N . VAL A 1 161 ? 11.185 17.321 -32.009 1.00 21.01 194 VAL A N 1
ATOM 1124 C CA . VAL A 1 161 ? 11.537 17.001 -30.626 1.00 17.57 194 VAL A CA 1
ATOM 1125 C C . VAL A 1 161 ? 10.258 17.069 -29.813 1.00 15.74 194 VAL A C 1
ATOM 1126 O O . VAL A 1 161 ? 9.670 18.147 -29.632 1.00 16.52 194 VAL A O 1
ATOM 1130 N N . GLU A 1 162 ? 9.831 15.911 -29.326 1.00 19.25 195 GLU A N 1
ATOM 1131 C CA . GLU A 1 162 ? 8.626 15.828 -28.505 1.00 13.58 195 GLU A CA 1
ATOM 1132 C C . GLU A 1 162 ? 8.958 16.276 -27.082 1.00 14.65 195 GLU A C 1
ATOM 1133 O O . GLU A 1 162 ? 10.011 15.947 -26.538 1.00 17.59 195 GLU A O 1
ATOM 1139 N N . VAL A 1 163 ? 8.065 17.074 -26.510 1.00 14.09 196 VAL A N 1
ATOM 1140 C CA . VAL A 1 163 ? 8.245 17.643 -25.178 1.00 15.11 196 VAL A CA 1
ATOM 1141 C C . VAL A 1 163 ? 7.165 17.117 -24.247 1.00 13.60 196 VAL A C 1
ATOM 1142 O O . VAL A 1 163 ? 5.991 17.299 -24.517 1.00 13.36 196 VAL A O 1
ATOM 1146 N N . THR A 1 164 ? 7.574 16.438 -23.178 1.00 12.93 197 THR A N 1
ATOM 1147 C CA . THR A 1 164 ? 6.663 16.031 -22.130 1.00 12.41 197 THR A CA 1
ATOM 1148 C C . THR A 1 164 ? 6.869 16.964 -20.947 1.00 11.41 197 THR A C 1
ATOM 1149 O O . THR A 1 164 ? 7.981 17.096 -20.426 1.00 14.34 197 THR A O 1
ATOM 1153 N N . VAL A 1 165 ? 5.800 17.656 -20.554 1.00 11.75 198 VAL A N 1
ATOM 1154 C CA . VAL A 1 165 ? 5.837 18.555 -19.405 1.00 10.79 198 VAL A CA 1
ATOM 1155 C C . VAL A 1 165 ? 5.180 17.848 -18.241 1.00 12.81 198 VAL A C 1
ATOM 1156 O O . VAL A 1 165 ? 3.988 17.565 -18.284 1.00 11.68 198 VAL A O 1
ATOM 1160 N N . GLU A 1 166 ? 5.971 17.562 -17.216 1.00 13.01 199 GLU A N 1
ATOM 1161 C CA . GLU A 1 166 ? 5.483 16.824 -16.058 1.00 12.24 199 GLU A CA 1
ATOM 1162 C C . GLU A 1 166 ? 4.757 17.762 -15.133 1.00 12.96 199 GLU A C 1
ATOM 1163 O O . GLU A 1 166 ? 5.020 18.957 -15.119 1.00 13.84 199 GLU A O 1
ATOM 1169 N N . PRO A 1 167 ? 3.835 17.221 -14.338 1.00 11.88 200 PRO A N 1
ATOM 1170 C CA . PRO A 1 167 ? 3.002 18.121 -13.544 1.00 11.7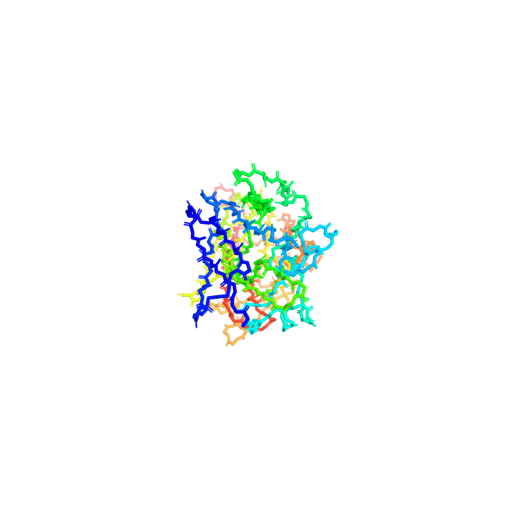2 200 PRO A CA 1
ATOM 1171 C C . PRO A 1 167 ? 3.514 18.491 -12.155 1.00 14.27 200 PRO A C 1
ATOM 1172 O O . PRO A 1 167 ? 4.278 17.749 -11.551 1.00 15.65 200 PRO A O 1
ATOM 1176 N N . THR A 1 168 ? 3.086 19.653 -11.671 1.00 14.43 201 THR A N 1
ATOM 1177 C CA . THR A 1 168 ? 3.237 19.999 -10.254 1.00 13.18 201 THR A CA 1
ATOM 1178 C C . THR A 1 168 ? 2.459 18.974 -9.448 1.00 14.84 201 THR A C 1
ATOM 1179 O O . THR A 1 168 ? 1.306 18.716 -9.740 1.00 14.98 201 THR A O 1
ATOM 1183 N N . PRO A 1 169 ? 3.086 18.393 -8.419 1.00 15.74 202 PRO A N 1
ATOM 1184 C CA . PRO A 1 169 ? 2.363 17.447 -7.558 1.00 17.61 202 PRO A CA 1
ATOM 1185 C C . PRO A 1 169 ? 1.163 18.053 -6.847 1.00 17.42 202 PRO A C 1
ATOM 1186 O O . PRO A 1 169 ? 1.249 19.183 -6.383 1.00 16.32 202 PRO A O 1
ATOM 1190 N N . PRO A 1 170 ? 0.071 17.293 -6.729 1.00 15.88 203 PRO A N 1
ATOM 1191 C CA . PRO A 1 170 ? -1.012 17.786 -5.874 1.00 14.76 203 PRO A CA 1
ATOM 1192 C C . PRO A 1 170 ? -0.506 17.984 -4.460 1.00 18.61 203 PRO A C 1
ATOM 1193 O O . PRO A 1 170 ? 0.306 17.189 -3.980 1.00 20.44 203 PRO A O 1
ATOM 1197 N N . MET A 1 171 ? -0.972 19.032 -3.797 1.00 15.63 204 MET A N 1
ATOM 1198 C CA . MET A 1 171 ? -0.468 19.340 -2.478 1.00 16.75 204 MET A CA 1
ATOM 1199 C C . MET A 1 171 ? -1.466 20.165 -1.690 1.00 17.88 204 MET A C 1
ATOM 1200 O O . MET A 1 171 ? -2.346 20.824 -2.247 1.00 16.26 204 MET A O 1
ATOM 1205 N N . VAL A 1 172 ? -1.324 20.084 -0.373 1.00 17.21 205 VAL A N 1
ATOM 1206 C CA . VAL A 1 172 ? -2.026 20.957 0.542 1.00 19.04 205 VAL A CA 1
ATOM 1207 C C . VAL A 1 172 ? -0.951 21.649 1.361 1.00 21.31 205 VAL A C 1
ATOM 1208 O O . VAL A 1 172 ? -0.229 20.996 2.106 1.00 23.33 205 VAL A O 1
ATOM 1212 N N . GLU A 1 173 ? -0.822 22.956 1.170 1.00 18.87 206 GLU A N 1
ATOM 1213 C CA . GLU A 1 173 ? 0.180 23.760 1.850 1.00 22.33 206 GLU A CA 1
ATOM 1214 C C . GLU A 1 173 ? -0.562 24.807 2.640 1.00 20.98 206 GLU A C 1
ATOM 1215 O O . GLU A 1 173 ? -1.107 25.747 2.075 1.00 20.38 206 GLU A O 1
ATOM 1221 N N . GLY A 1 174 ? -0.588 24.628 3.953 1.00 25.87 207 GLY A N 1
ATOM 1222 C CA . GLY A 1 174 ? -1.432 25.440 4.800 1.00 33.98 207 GLY A CA 1
ATOM 1223 C C . GLY A 1 174 ? -2.874 25.185 4.420 1.00 22.75 207 GLY A C 1
ATOM 1224 O O . GLY A 1 174 ? -3.357 24.047 4.504 1.00 27.35 207 GLY A O 1
ATOM 1225 N N . LYS A 1 175 ? -3.551 26.241 3.985 1.00 21.95 208 LYS A N 1
ATOM 1226 C CA . LYS A 1 175 ? -4.943 26.136 3.571 1.00 18.44 208 LYS A CA 1
ATOM 1227 C C . LYS A 1 175 ? -5.093 26.273 2.060 1.00 20.58 208 LYS A C 1
ATOM 1228 O O . LYS A 1 175 ? -6.213 26.478 1.584 1.00 22.84 208 LYS A O 1
ATOM 1234 N N . ARG A 1 176 ? -3.989 26.180 1.313 1.00 19.23 209 ARG A N 1
ATOM 1235 C CA . ARG A 1 176 ? -4.070 26.165 -0.151 1.00 15.72 209 ARG A CA 1
ATOM 1236 C C . ARG A 1 176 ? -3.997 24.740 -0.663 1.00 17.99 209 ARG A C 1
ATOM 1237 O O . ARG A 1 176 ? -3.005 24.040 -0.432 1.00 18.56 209 ARG A O 1
ATOM 1245 N N . VAL A 1 177 ? -5.059 24.336 -1.358 1.00 15.18 210 VAL A N 1
ATOM 1246 C CA . VAL A 1 177 ? -5.166 23.025 -1.971 1.00 13.73 210 VAL A CA 1
ATOM 1247 C C . VAL A 1 177 ? -4.910 23.179 -3.465 1.00 12.81 210 VAL A C 1
ATOM 1248 O O . VAL A 1 177 ? -5.668 23.872 -4.160 1.00 16.06 210 VAL A O 1
ATOM 1252 N N . THR A 1 178 ? -3.849 22.547 -3.953 1.00 10.62 211 THR A N 1
ATOM 1253 C CA . THR A 1 178 ? -3.565 22.516 -5.392 1.00 13.07 211 THR A CA 1
ATOM 1254 C C . THR A 1 178 ? -3.881 21.129 -5.930 1.00 12.55 211 THR A C 1
ATOM 1255 O O . THR A 1 178 ? -3.210 20.151 -5.580 1.00 13.01 211 THR A O 1
ATOM 1259 N N . CYS A 1 179 ? -4.921 21.020 -6.736 1.00 12.81 212 CYS A N 1
ATOM 1260 C CA . CYS A 1 179 ? -5.294 19.741 -7.275 1.00 12.32 212 CYS A CA 1
ATOM 1261 C C . CYS A 1 179 ? -4.337 19.325 -8.373 1.00 13.91 212 CYS A C 1
ATOM 1262 O O . CYS A 1 179 ? -3.610 20.137 -8.911 1.00 13.46 212 CYS A O 1
ATOM 1265 N N . GLY A 1 180 ? -4.351 18.038 -8.670 1.00 13.94 213 GLY A N 1
ATOM 1266 C CA . GLY A 1 180 ? -3.553 17.483 -9.751 1.00 13.77 213 GLY A CA 1
ATOM 1267 C C . GLY A 1 180 ? -4.304 16.308 -10.324 1.00 13.49 213 GLY A C 1
ATOM 1268 O O . GLY A 1 180 ? -5.318 15.890 -9.775 1.00 14.43 213 GLY A O 1
ATOM 1269 N N . TYR A 1 181 ? -3.812 15.773 -11.440 1.00 14.67 214 TYR A N 1
ATOM 1270 C CA . TYR A 1 181 ? -4.553 14.789 -12.225 1.00 14.29 214 TYR A CA 1
ATOM 1271 C C . TYR A 1 181 ? -3.629 13.668 -12.651 1.00 17.07 214 TYR A C 1
ATOM 1272 O O . TYR A 1 181 ? -2.514 13.932 -13.090 1.00 17.08 214 TYR A O 1
ATOM 1281 N N . SER A 1 182 ? -4.088 12.428 -12.524 1.00 14.33 215 SER A N 1
ATOM 1282 C CA . SER A 1 182 ? -3.291 11.267 -12.923 1.00 16.22 215 SER A CA 1
ATOM 1283 C C . SER A 1 182 ? -4.169 10.252 -13.612 1.00 17.88 215 SER A C 1
ATOM 1284 O O . SER A 1 182 ? -5.263 9.973 -13.170 1.00 16.89 215 SER A O 1
ATOM 1287 N N . GLU A 1 183 ? -3.685 9.671 -14.700 1.00 15.68 216 GLU A N 1
ATOM 1288 C CA . GLU A 1 183 ? -4.466 8.641 -15.375 1.00 15.67 216 GLU A CA 1
ATOM 1289 C C . GLU A 1 183 ? -4.473 7.317 -14.614 1.00 15.21 216 GLU A C 1
ATOM 1290 O O . GLU A 1 183 ? -5.225 6.417 -14.971 1.00 20.16 216 GLU A O 1
ATOM 1296 N N . SER A 1 184 ? -3.642 7.207 -13.583 1.00 17.79 217 SER A N 1
ATOM 1297 C CA . SER A 1 184 ? -3.568 5.989 -12.768 1.00 15.47 217 SER A CA 1
ATOM 1298 C C . SER A 1 184 ? -4.486 6.007 -11.542 1.00 17.10 217 SER A C 1
ATOM 1299 O O . SER A 1 184 ? -4.403 5.123 -10.698 1.00 22.10 217 SER A O 1
ATOM 1302 N N . GLY A 1 185 ? -5.371 6.995 -11.470 1.00 16.16 218 GLY A N 1
ATOM 1303 C CA . GLY A 1 185 ? -6.424 6.995 -10.459 1.00 17.56 218 GLY A CA 1
ATOM 1304 C C . GLY A 1 185 ? -6.769 8.381 -9.973 1.00 18.05 218 GLY A C 1
ATOM 1305 O O . GLY A 1 185 ? -6.026 9.318 -10.205 1.00 17.07 218 GLY A O 1
ATOM 1306 N N . PRO A 1 186 ? -7.901 8.518 -9.264 1.00 16.04 219 PRO A N 1
ATOM 1307 C CA . PRO A 1 186 ? -8.206 9.836 -8.693 1.00 14.59 219 PRO A CA 1
ATOM 1308 C C . PRO A 1 186 ? -7.167 10.293 -7.687 1.00 16.59 219 PRO A C 1
ATOM 1309 O O . PRO A 1 186 ? -6.524 9.475 -7.005 1.00 17.52 219 PRO A O 1
ATOM 1313 N N . VAL A 1 187 ? -7.016 11.613 -7.588 1.00 13.52 220 VAL A N 1
ATOM 1314 C CA . VAL A 1 187 ? -6.201 12.247 -6.569 1.00 13.37 220 VAL A CA 1
ATOM 1315 C C . VAL A 1 187 ? -7.138 12.623 -5.440 1.00 15.12 220 VAL A C 1
ATOM 1316 O O . VAL A 1 187 ? -8.187 13.193 -5.691 1.00 16.54 220 VAL A O 1
ATOM 1320 N N . ASN A 1 188 ? -6.766 12.275 -4.216 1.00 13.89 221 ASN A N 1
ATOM 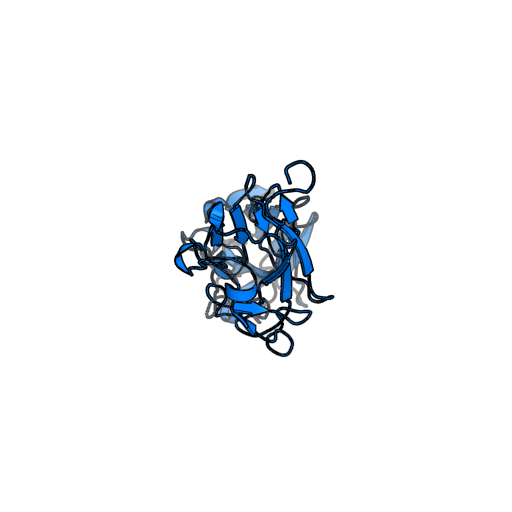1321 C CA . ASN A 1 188 ? -7.583 12.590 -3.041 1.00 14.90 221 ASN A CA 1
ATOM 1322 C C . ASN A 1 188 ? -6.799 13.469 -2.094 1.00 13.04 221 ASN A C 1
ATOM 1323 O O . ASN A 1 188 ? -5.712 13.098 -1.675 1.00 17.13 221 ASN A O 1
ATOM 1328 N N . LEU A 1 189 ? -7.352 14.636 -1.761 1.00 13.68 222 LEU A N 1
ATOM 1329 C CA . LEU A 1 189 ? -6.700 15.575 -0.856 1.00 16.62 222 LEU A CA 1
ATOM 1330 C C . LEU A 1 189 ? -7.675 15.961 0.240 1.00 14.51 222 LEU A C 1
ATOM 1331 O O . LEU A 1 189 ? -8.856 16.121 -0.016 1.00 16.29 222 LEU A O 1
ATOM 1336 N N . GLU A 1 190 ? -7.184 16.051 1.464 1.00 14.95 223 GLU A N 1
ATOM 1337 C CA . GLU A 1 190 ? -8.027 16.508 2.584 1.00 16.26 223 GLU A CA 1
ATOM 1338 C C . GLU A 1 190 ? -7.482 17.820 3.157 1.00 17.99 223 GLU A C 1
ATOM 1339 O O . GLU A 1 190 ? -6.267 18.045 3.202 1.00 18.44 223 GLU A O 1
ATOM 1345 N N . VAL A 1 191 ? -8.391 18.703 3.568 1.00 16.35 224 VAL A N 1
ATOM 1346 C CA . VAL A 1 191 ? -8.018 19.989 4.140 1.00 16.14 224 VAL A CA 1
ATOM 1347 C C . VAL A 1 191 ? -9.024 20.348 5.242 1.00 17.78 224 VAL A C 1
ATOM 1348 O O . VAL A 1 191 ? -10.137 19.840 5.260 1.00 15.86 224 VAL A O 1
ATOM 1352 N N . ASP A 1 192 ? -8.616 21.211 6.162 1.00 18.20 225 ASP A N 1
ATOM 1353 C CA . ASP A 1 192 ? -9.443 21.567 7.326 1.00 14.41 225 ASP A CA 1
ATOM 1354 C C . ASP A 1 192 ? -10.015 22.980 7.249 1.00 15.37 225 ASP A C 1
ATOM 1355 O O . ASP A 1 192 ? -9.386 23.886 6.702 1.00 17.55 225 ASP A O 1
ATOM 1360 N N . LEU A 1 193 ? -11.226 23.138 7.783 1.00 13.15 226 LEU A N 1
ATOM 1361 C CA . LEU A 1 193 ? -11.862 24.419 8.039 1.00 13.78 226 LEU A CA 1
ATOM 1362 C C . LEU A 1 193 ? -12.341 24.438 9.487 1.00 15.47 226 LEU A C 1
ATOM 1363 O O . LEU A 1 193 ? -12.916 23.459 9.943 1.00 16.08 226 LEU A O 1
ATOM 1368 N N . SER A 1 194 ? -12.127 25.544 10.199 1.00 14.10 227 SER A N 1
ATOM 1369 C CA . SER A 1 194 ? -12.626 25.698 11.559 1.00 15.18 227 SER A CA 1
ATOM 1370 C C . SER A 1 194 ? -12.875 27.178 11.834 1.00 15.80 227 SER A C 1
ATOM 1371 O O . SER A 1 194 ? -12.408 28.032 11.094 1.00 15.22 227 SER A O 1
ATOM 1374 N N . LYS A 1 195 ? -13.615 27.472 12.901 1.00 18.11 228 LYS A N 1
ATOM 1375 C CA . LYS A 1 195 ? -13.922 28.846 13.279 1.00 15.94 228 LYS A CA 1
ATOM 1376 C C . LYS A 1 195 ? -12.696 29.746 13.235 1.00 15.73 228 LYS A C 1
ATOM 1377 O O . LYS A 1 195 ? -12.758 30.850 12.685 1.00 19.22 228 LYS A O 1
ATOM 1383 N N . ASN A 1 196 ? -11.574 29.286 13.784 1.00 17.99 229 ASN A N 1
ATOM 1384 C CA . ASN A 1 196 ? -10.408 30.164 13.898 1.00 22.83 229 ASN A CA 1
ATOM 1385 C C . ASN A 1 196 ? -9.406 29.989 12.769 1.00 22.33 229 ASN A C 1
ATOM 1386 O O . ASN A 1 196 ? -8.423 30.723 12.689 1.00 25.98 229 ASN A O 1
ATOM 1391 N N . ALA A 1 197 ? -9.680 29.067 11.849 1.00 18.63 230 ALA A N 1
ATOM 1392 C CA . ALA A 1 197 ? -8.912 28.873 10.606 1.00 18.99 230 ALA A CA 1
ATOM 1393 C C . ALA A 1 197 ? -9.990 28.619 9.553 1.00 16.77 230 ALA A C 1
ATOM 1394 O O . ALA A 1 197 ? -10.150 27.533 9.062 1.00 15.85 230 ALA A O 1
ATOM 1396 N N . ASN A 1 198 ? -10.696 29.692 9.233 1.00 18.26 231 ASN A N 1
ATOM 1397 C CA . ASN A 1 198 ? -11.909 29.705 8.442 1.00 15.00 231 ASN A CA 1
ATOM 1398 C C . ASN A 1 198 ? -11.935 29.877 6.951 1.00 14.61 231 ASN A C 1
ATOM 1399 O O . ASN A 1 198 ? -12.968 30.160 6.404 1.00 14.42 231 ASN A O 1
ATOM 1404 N N . PHE A 1 199 ? -10.794 29.741 6.312 1.00 15.27 232 PHE A N 1
ATOM 1405 C CA . PHE A 1 199 ? -10.796 29.828 4.852 1.00 15.30 232 PHE A CA 1
ATOM 1406 C C . PHE A 1 199 ? -9.902 28.763 4.250 1.00 19.23 232 PHE A C 1
ATOM 1407 O O . PHE A 1 199 ? -8.932 28.313 4.875 1.00 18.77 232 PHE A O 1
ATOM 1415 N N . ILE A 1 200 ? -10.256 28.340 3.040 1.00 13.87 233 ILE A N 1
ATOM 1416 C CA . ILE A 1 200 ? -9.405 27.468 2.260 1.00 16.33 233 ILE A CA 1
ATOM 1417 C C . ILE A 1 200 ? -9.378 28.006 0.844 1.00 14.92 233 ILE A C 1
ATOM 1418 O O . ILE A 1 200 ? -10.296 28.696 0.428 1.00 14.14 233 ILE A O 1
ATOM 1423 N N . GLU A 1 201 ? -8.315 27.703 0.123 1.00 14.87 234 GLU A N 1
ATOM 1424 C CA . GLU A 1 201 ? -8.266 28.000 -1.302 1.00 14.08 234 GLU A CA 1
ATOM 1425 C C . GLU A 1 201 ? -8.054 26.699 -2.060 1.00 15.85 234 GLU A C 1
ATOM 1426 O O . GLU A 1 201 ? -7.207 25.901 -1.689 1.00 18.18 234 GLU A O 1
ATOM 1432 N N . ILE A 1 202 ? -8.836 26.494 -3.118 1.00 13.30 235 ILE A N 1
ATOM 1433 C CA . ILE A 1 202 ? -8.725 25.295 -3.956 1.00 12.51 235 ILE A CA 1
ATOM 1434 C C . ILE A 1 202 ? -8.485 25.694 -5.411 1.00 12.87 235 ILE A C 1
ATOM 1435 O O . ILE A 1 202 ? -9.215 26.504 -5.957 1.00 13.77 235 ILE A O 1
ATOM 1440 N N . ARG A 1 203 ? -7.456 25.112 -6.018 1.00 11.42 236 ARG A N 1
ATOM 1441 C CA . ARG A 1 203 ? -7.097 25.389 -7.398 1.00 11.54 236 ARG A CA 1
ATOM 1442 C C . ARG A 1 203 ? -7.261 24.157 -8.268 1.00 13.76 236 ARG A C 1
ATOM 1443 O O . ARG A 1 203 ? -6.565 23.158 -8.059 1.00 12.44 236 ARG A O 1
ATOM 1451 N N . CYS A 1 204 ? -8.142 24.239 -9.263 1.00 12.66 237 CYS A N 1
ATOM 1452 C CA . CYS A 1 204 ? -8.248 23.202 -10.303 1.00 13.26 237 CYS A CA 1
ATOM 1453 C C . CYS A 1 204 ? -7.313 23.415 -11.475 1.00 11.11 237 CYS A C 1
ATOM 1454 O O . CYS A 1 204 ? -7.054 22.495 -12.254 1.00 13.93 237 CYS A O 1
ATOM 1457 N N . GLY A 1 205 ? -6.864 24.649 -11.619 1.00 13.03 238 GLY A N 1
ATOM 1458 C CA . GLY A 1 205 ? -6.097 25.045 -12.789 1.00 15.17 238 GLY A CA 1
ATOM 1459 C C . GLY A 1 205 ? -6.964 25.614 -13.890 1.00 15.23 238 GLY A C 1
ATOM 1460 O O . GLY A 1 205 ? -8.080 25.141 -14.147 1.00 14.50 238 GLY A O 1
ATOM 1461 N N . GLU A 1 206 ? -6.415 26.614 -14.568 1.00 13.78 239 GLU A N 1
ATOM 1462 C CA . GLU A 1 206 ? -7.111 27.267 -15.672 1.00 16.50 239 GLU A CA 1
ATOM 1463 C C . GLU A 1 206 ? -7.465 26.338 -16.835 1.00 15.25 239 GLU A C 1
ATOM 1464 O O . GLU A 1 206 ? -8.397 26.626 -17.595 1.00 16.64 239 GLU A O 1
ATOM 1470 N N . GLN A 1 207 ? -6.733 25.237 -16.987 1.00 13.28 240 GLN A N 1
ATOM 1471 C CA . GLN A 1 207 ? -6.995 24.279 -18.051 1.00 13.58 240 GLN A CA 1
ATOM 1472 C C . GLN A 1 207 ? -8.136 23.319 -17.729 1.00 14.14 240 GLN A C 1
ATOM 1473 O O . GLN A 1 207 ? -8.555 22.536 -18.591 1.00 14.84 240 GLN A O 1
ATOM 1479 N N . HIS A 1 208 ? -8.611 23.338 -16.477 1.00 13.83 241 HIS A N 1
ATOM 1480 C CA . HIS A 1 208 ? -9.539 22.301 -16.044 1.00 14.69 241 HIS A CA 1
ATOM 1481 C C . HIS A 1 208 ? -10.861 22.841 -15.513 1.00 14.66 241 HIS A C 1
ATOM 1482 O O . HIS A 1 208 ? -11.245 23.954 -15.842 1.00 14.67 241 HIS A O 1
ATOM 1489 N N . HIS A 1 209 ? -11.592 22.034 -14.739 1.00 12.76 242 HIS A N 1
ATOM 1490 C CA . HIS A 1 209 ? -13.008 22.299 -14.528 1.00 13.48 242 HIS A CA 1
ATOM 1491 C C . HIS A 1 209 ? -13.459 21.923 -13.127 1.00 13.85 242 HIS A C 1
ATOM 1492 O O . HIS A 1 209 ? -12.890 21.033 -12.542 1.00 13.94 242 HIS A O 1
ATOM 1499 N N . PRO A 1 210 ? -14.478 22.614 -12.599 1.00 12.51 243 PRO A N 1
ATOM 1500 C CA . PRO A 1 210 ? -14.972 22.325 -11.236 1.00 11.91 243 PRO A CA 1
ATOM 1501 C C . PRO A 1 210 ? -15.895 21.121 -11.175 1.00 16.06 243 PRO A C 1
ATOM 1502 O O . PRO A 1 210 ? -16.602 20.864 -12.159 1.00 16.76 243 PRO A O 1
ATOM 1506 N N . GLN A 1 211 ? -15.906 20.413 -10.047 1.00 13.81 244 GLN A N 1
ATOM 1507 C CA . GLN A 1 211 ? -16.920 19.397 -9.802 1.00 13.00 244 GLN A CA 1
ATOM 1508 C C . GLN A 1 211 ? -17.380 19.489 -8.362 1.00 13.04 244 GLN A C 1
ATOM 1509 O O . GLN A 1 211 ? -16.559 19.612 -7.460 1.00 15.64 244 GLN A O 1
ATOM 1515 N N . PRO A 1 212 ? -18.697 19.489 -8.131 1.00 14.68 245 PRO A N 1
ATOM 1516 C CA . PRO A 1 212 ? -19.751 19.631 -9.130 1.00 15.10 245 PRO A CA 1
ATOM 1517 C C . PRO A 1 212 ? -19.670 21.003 -9.776 1.00 13.17 245 PRO A C 1
ATOM 1518 O O . PRO A 1 212 ? -19.070 21.921 -9.215 1.00 15.28 245 PRO A O 1
ATOM 1522 N N . SER A 1 213 ? -20.265 21.169 -10.952 1.00 14.54 246 SER A N 1
ATOM 1523 C CA . SER A 1 213 ? -20.240 22.482 -11.577 1.00 15.11 246 SER A CA 1
ATOM 1524 C C . SER A 1 213 ? -21.004 23.525 -10.753 1.00 15.86 246 SER A C 1
ATOM 1525 O O . SER A 1 213 ? -20.809 24.736 -10.908 1.00 18.75 246 SER A O 1
ATOM 1528 N N . THR A 1 214 ? -21.835 23.019 -9.849 1.00 15.57 247 THR A N 1
ATOM 1529 C CA . THR A 1 214 ? -22.684 23.816 -8.976 1.00 14.90 247 THR A CA 1
ATOM 1530 C C . THR A 1 214 ? -22.085 23.965 -7.578 1.00 17.45 247 THR A C 1
ATOM 1531 O O . THR A 1 214 ? -22.819 24.137 -6.619 1.00 15.62 247 THR A O 1
ATOM 1535 N N . TYR A 1 215 ? -20.763 23.891 -7.491 1.00 13.58 248 TYR A N 1
ATOM 1536 C CA . TYR A 1 215 ? -20.055 23.832 -6.210 1.00 13.04 248 TYR A CA 1
ATOM 1537 C C . TYR A 1 215 ? -20.279 25.023 -5.282 1.00 13.86 248 TYR A C 1
ATOM 1538 O O . TYR A 1 215 ? -19.978 24.924 -4.084 1.00 13.44 248 TYR A O 1
ATOM 1547 N N . THR A 1 216 ? -20.777 26.154 -5.777 1.00 13.82 249 THR A N 1
ATOM 1548 C CA . THR A 1 216 ? -21.041 27.247 -4.830 1.00 15.79 249 THR A CA 1
ATOM 1549 C C . THR A 1 216 ? -22.366 27.025 -4.095 1.00 14.38 249 THR A C 1
ATOM 1550 O O . THR A 1 216 ? -22.681 27.760 -3.147 1.00 16.42 249 THR A O 1
ATOM 1554 N N . LEU A 1 217 ? -23.121 26.007 -4.492 1.00 14.32 250 LEU A N 1
ATOM 1555 C CA . LEU A 1 217 ? -24.388 25.665 -3.847 1.00 16.94 250 LEU A CA 1
ATOM 1556 C C . LEU A 1 217 ? -24.442 24.223 -3.349 1.00 18.14 250 LEU A C 1
ATOM 1557 O O . LEU A 1 217 ? -25.185 23.898 -2.415 1.00 16.41 250 LEU A O 1
ATOM 1562 N N . GLN A 1 218 ? -23.676 23.345 -3.985 1.00 16.03 251 GLN A N 1
ATOM 1563 C CA . GLN A 1 218 ? -23.790 21.911 -3.743 1.00 14.47 251 GLN A CA 1
ATOM 1564 C C . GLN A 1 218 ? -22.426 21.280 -3.511 1.00 14.84 251 GLN A C 1
ATOM 1565 O O . GLN A 1 218 ? -21.413 21.810 -3.929 1.00 14.33 251 GLN A O 1
ATOM 1571 N N . TYR A 1 219 ? -22.427 20.145 -2.813 1.00 15.94 252 TYR A N 1
ATOM 1572 C CA . TYR A 1 219 ? -21.252 19.324 -2.620 1.00 11.77 252 TYR A CA 1
ATOM 1573 C C . TYR A 1 219 ? -21.598 17.898 -3.015 1.00 15.13 252 TYR A C 1
ATOM 1574 O O . TYR A 1 219 ? -22.770 17.560 -3.206 1.00 16.25 252 TYR A O 1
ATOM 1583 N N . CYS A 1 220 ? -20.590 17.050 -3.097 1.00 14.55 253 CYS A N 1
ATOM 1584 C CA . CYS A 1 220 ? -20.808 15.644 -3.430 1.00 18.12 253 CYS A CA 1
ATOM 1585 C C . CYS A 1 220 ? -20.942 14.827 -2.164 1.00 16.67 253 CYS A C 1
ATOM 1586 O O . CYS A 1 220 ? -20.022 14.787 -1.359 1.00 18.34 253 CYS A O 1
ATOM 1589 N N . SER A 1 221 ? -22.107 14.208 -1.976 1.00 19.48 254 SER A N 1
ATOM 1590 C CA . SER A 1 221 ? -22.360 13.371 -0.809 1.00 23.89 254 SER A CA 1
ATOM 1591 C C . SER A 1 221 ? -21.905 11.937 -1.058 1.00 28.21 254 SER A C 1
ATOM 1592 O O . SER A 1 221 ? -21.857 11.135 -0.127 1.00 26.81 254 SER A O 1
ATOM 1595 N N . GLY A 1 222 ? -21.561 11.626 -2.308 1.00 22.64 255 GLY A N 1
ATOM 1596 C CA . GLY A 1 222 ? -20.996 10.332 -2.656 1.00 23.63 255 GLY A CA 1
ATOM 1597 C C . GLY A 1 222 ? -19.512 10.260 -2.324 1.00 25.88 255 GLY A C 1
ATOM 1598 O O . GLY A 1 222 ? -19.004 11.087 -1.570 1.00 26.28 255 GLY A O 1
ATOM 1599 N N . ASP A 1 223 ? -18.802 9.288 -2.894 1.00 26.64 256 ASP A N 1
ATOM 1600 C CA . ASP A 1 223 ? -17.398 9.075 -2.518 1.00 25.17 256 ASP A CA 1
ATOM 1601 C C . ASP A 1 223 ? -16.413 9.562 -3.585 1.00 26.36 256 ASP A C 1
ATOM 1602 O O . ASP A 1 223 ? -15.212 9.298 -3.505 1.00 27.46 256 ASP A O 1
ATOM 1607 N N . SER A 1 224 ? -16.930 10.290 -4.561 1.00 22.51 257 SER A N 1
ATOM 1608 C CA . SER A 1 224 ? -16.130 10.840 -5.636 1.00 17.40 257 SER A CA 1
ATOM 1609 C C . SER A 1 224 ? -16.808 12.081 -6.182 1.00 19.94 257 SER A C 1
ATOM 1610 O O . SER A 1 224 ? -18.027 12.189 -6.097 1.00 18.95 257 SER A O 1
ATOM 1613 N N . VAL A 1 225 ? -16.041 13.000 -6.771 1.00 16.52 258 VAL A N 1
ATOM 1614 C CA . VAL A 1 225 ? -16.649 14.135 -7.467 1.00 14.08 258 VAL A CA 1
ATOM 1615 C C . VAL A 1 225 ? -17.009 13.785 -8.928 1.00 14.06 258 VAL A C 1
ATOM 1616 O O . VAL A 1 225 ? -17.569 14.599 -9.654 1.00 18.02 258 VAL A O 1
ATOM 1620 N N . ASP A 1 226 ? -16.672 12.569 -9.343 1.00 17.42 259 ASP A N 1
ATOM 1621 C CA . ASP A 1 226 ? -17.154 12.022 -10.603 1.00 15.96 259 ASP A CA 1
ATOM 1622 C C . ASP A 1 226 ? -18.664 12.274 -10.713 1.00 20.33 259 ASP A C 1
ATOM 1623 O O . ASP A 1 226 ? -19.417 11.884 -9.819 1.00 19.99 259 ASP A O 1
ATOM 1628 N N . PRO A 1 227 ? -19.106 12.959 -11.780 1.00 16.82 260 PRO A N 1
ATOM 1629 C CA . PRO A 1 227 ? -20.534 13.275 -11.919 1.00 19.00 260 PRO A CA 1
ATOM 1630 C C . PRO A 1 227 ? -21.434 12.048 -11.793 1.00 23.27 260 PRO A C 1
ATOM 1631 O O . PRO A 1 227 ? -22.549 12.174 -11.282 1.00 25.99 260 PRO A O 1
ATOM 1635 N N . GLN A 1 228 ? -20.946 10.881 -12.202 1.00 25.57 261 GLN A N 1
ATOM 1636 C CA . GLN A 1 228 ? -21.718 9.642 -12.076 1.00 27.36 261 GLN A CA 1
ATOM 1637 C C . GLN A 1 228 ? -21.843 9.153 -10.624 1.00 30.82 261 GLN A C 1
ATOM 1638 O O . GLN A 1 228 ? -22.688 8.307 -10.324 1.00 33.14 261 GLN A O 1
ATOM 1644 N N . LYS A 1 229 ? -21.002 9.667 -9.732 1.00 24.77 262 LYS A N 1
ATOM 1645 C CA . LYS A 1 229 ? -20.961 9.179 -8.359 1.00 25.48 262 LYS A CA 1
ATOM 1646 C C . LYS A 1 229 ? -21.139 10.279 -7.322 1.00 23.43 262 LYS A C 1
ATOM 1647 O O . LYS A 1 229 ? -21.251 10.005 -6.124 1.00 26.11 262 LYS A O 1
ATOM 1653 N N . CYS A 1 230 ? -21.193 11.516 -7.791 1.00 18.52 263 CYS A N 1
ATOM 1654 C CA . CYS A 1 230 ? -21.146 12.680 -6.900 1.00 17.46 263 CYS A CA 1
ATOM 1655 C C . CYS A 1 230 ? -22.323 12.732 -5.921 1.00 19.78 263 CYS A C 1
ATOM 1656 O O . CYS A 1 230 ? -22.134 13.017 -4.739 1.00 20.87 263 CYS A O 1
ATOM 1659 N N . SER A 1 231 ? -23.526 12.475 -6.430 1.00 18.71 264 SER A N 1
ATOM 1660 C CA . SER A 1 231 ? -24.754 12.649 -5.662 1.00 20.97 264 SER A CA 1
ATOM 1661 C C . SER A 1 231 ? -24.805 14.020 -5.005 1.00 17.58 264 SER A C 1
ATOM 1662 O O . SER A 1 231 ? -24.665 14.137 -3.768 1.00 19.41 264 SER A O 1
ATOM 1665 N N . PRO A 1 232 ? -25.002 15.072 -5.816 1.00 16.68 265 PRO A N 1
ATOM 1666 C CA . PRO A 1 232 ? -24.912 16.444 -5.307 1.00 15.19 265 PRO A CA 1
ATOM 1667 C C . PRO A 1 232 ? -26.028 16.742 -4.299 1.00 17.74 265 PRO A C 1
ATOM 1668 O O . PRO A 1 232 ? -27.176 16.342 -4.486 1.00 16.60 265 PRO A O 1
ATOM 1672 N N . GLN A 1 233 ? -25.664 17.429 -3.219 1.00 17.07 266 GLN A N 1
ATOM 1673 C CA . GLN A 1 233 ? -26.611 17.789 -2.164 1.00 16.45 266 GLN A CA 1
ATOM 1674 C C . GLN A 1 233 ? -26.307 19.222 -1.749 1.00 15.29 266 GLN A C 1
ATOM 1675 O O . GLN A 1 233 ? -25.238 19.754 -2.059 1.00 16.34 266 GLN A O 1
ATOM 1681 N N . SER A 1 234 ? -27.244 19.858 -1.058 1.00 16.07 267 SER A N 1
ATOM 1682 C CA . SER A 1 234 ? -27.107 21.261 -0.690 1.00 15.36 267 SER A CA 1
ATOM 1683 C C . SER A 1 234 ? -26.077 21.507 0.418 1.00 13.60 267 SER A C 1
ATOM 1684 O O . SER A 1 234 ? -26.063 20.807 1.409 1.00 15.66 267 SER A O 1
ATOM 1687 N N . LEU A 1 235 ? -25.261 22.540 0.248 1.00 15.19 268 LEU A N 1
ATOM 1688 C CA . LEU A 1 235 ? -24.269 22.914 1.252 1.00 12.01 268 LEU A CA 1
ATOM 1689 C C . LEU A 1 235 ? -24.917 23.416 2.535 1.00 14.27 268 LEU A C 1
ATOM 1690 O O . LEU A 1 235 ? -24.242 23.575 3.570 1.00 14.57 268 LEU A O 1
ATOM 1695 N N . THR A 1 236 ? -26.228 23.630 2.511 1.00 15.98 269 THR A N 1
ATOM 1696 C CA . THR A 1 236 ? -26.925 23.906 3.779 1.00 16.80 269 THR A CA 1
ATOM 1697 C C . THR A 1 236 ? -26.919 22.703 4.728 1.00 17.87 269 THR A C 1
ATOM 1698 O O . THR A 1 236 ? -27.242 22.836 5.922 1.00 15.88 269 THR A O 1
ATOM 1702 N N . ASN A 1 237 ? -26.557 21.528 4.222 1.00 14.74 270 ASN A N 1
ATOM 1703 C CA . ASN A 1 237 ? -26.302 20.356 5.046 1.00 12.04 270 ASN A CA 1
ATOM 1704 C C . ASN A 1 237 ? -25.050 20.513 5.926 1.00 12.91 270 ASN A C 1
ATOM 1705 O O . ASN A 1 237 ? -24.895 19.824 6.929 1.00 15.93 270 ASN A O 1
ATOM 1710 N N . ILE A 1 238 ? -24.155 21.396 5.509 1.00 13.31 271 ILE A N 1
ATOM 1711 C CA . ILE A 1 238 ? -22.829 21.493 6.088 1.00 12.08 271 ILE A CA 1
ATOM 1712 C C . ILE A 1 238 ? -22.761 22.721 6.990 1.00 12.51 271 ILE A C 1
ATOM 1713 O O . ILE A 1 238 ? -22.360 22.627 8.149 1.00 13.65 271 ILE A O 1
ATOM 1718 N N . PHE A 1 239 ? -23.190 23.857 6.458 1.00 12.47 272 PHE A N 1
ATOM 1719 C CA . PHE A 1 239 ? -22.991 25.136 7.134 1.00 13.54 272 PHE A CA 1
ATOM 1720 C C . PHE A 1 239 ? -24.311 25.730 7.569 1.00 18.34 272 PHE A C 1
ATOM 1721 O O . PHE A 1 239 ? -25.369 25.424 7.022 1.00 19.96 272 PHE A O 1
ATOM 1729 N N . TYR A 1 240 ? -24.226 26.581 8.577 1.00 14.19 273 TYR A N 1
ATOM 1730 C CA . TYR A 1 240 ? -25.349 27.371 9.034 1.00 13.17 273 TYR A CA 1
ATOM 1731 C C . TYR A 1 240 ? -25.388 28.722 8.299 1.00 12.42 273 TYR A C 1
ATOM 1732 O O . TYR A 1 240 ? -24.354 29.358 8.138 1.00 13.48 273 TYR A O 1
ATOM 1741 N N . ASP A 1 241 ? -26.584 29.176 7.910 1.00 14.69 274 ASP A N 1
ATOM 1742 C CA . ASP A 1 241 ? -26.769 30.448 7.210 1.00 16.38 274 ASP A CA 1
ATOM 1743 C C . ASP A 1 241 ? -25.934 30.470 5.939 1.00 15.43 274 ASP A C 1
ATOM 1744 O O . ASP A 1 241 ? -25.362 31.489 5.587 1.00 14.69 274 ASP A O 1
ATOM 1749 N N . TYR A 1 242 ? -25.845 29.328 5.264 1.00 15.90 275 TYR A N 1
ATOM 1750 C CA . TYR A 1 242 ? -24.969 29.212 4.109 1.00 16.64 275 TYR A CA 1
ATOM 1751 C C . TYR A 1 242 ? -25.340 30.179 2.977 1.00 15.97 275 TYR A C 1
ATOM 1752 O O . TYR A 1 242 ? -26.516 30.384 2.689 1.00 17.06 275 TYR A O 1
ATOM 1761 N N . SER A 1 243 ? -24.327 30.767 2.345 1.00 15.19 276 SER A N 1
ATOM 1762 C CA . SER A 1 243 ? -24.523 31.567 1.145 1.00 16.75 276 SER A CA 1
ATOM 1763 C C . SER A 1 243 ? -23.446 31.268 0.121 1.00 17.35 276 SER A C 1
ATOM 1764 O O . SER A 1 243 ? -22.270 31.128 0.472 1.00 16.53 276 SER A O 1
ATOM 1767 N N . SER A 1 244 ? -23.842 31.192 -1.151 1.00 16.46 277 SER A N 1
ATOM 1768 C CA . SER A 1 244 ? -22.886 31.069 -2.230 1.00 16.92 277 SER A CA 1
ATOM 1769 C C . SER A 1 244 ? -21.868 32.210 -2.269 1.00 16.21 277 SER A C 1
ATOM 1770 O O . SER A 1 244 ? -20.798 32.086 -2.875 1.00 17.71 277 SER A O 1
ATOM 1773 N N . SER A 1 245 ? -22.196 33.324 -1.626 1.00 17.65 278 SER A N 1
ATOM 1774 C CA . SER A 1 245 ? -21.302 34.474 -1.556 1.00 20.81 278 SER A CA 1
ATOM 1775 C C . SER A 1 245 ? -20.041 34.211 -0.742 1.00 20.11 278 SER A C 1
ATOM 1776 O O . SER A 1 245 ? -19.118 35.020 -0.750 1.00 20.05 278 SER A O 1
ATOM 1779 N N . TRP A 1 246 ? -20.001 33.092 -0.027 1.00 18.77 279 TRP A N 1
ATOM 1780 C CA . TRP A 1 246 ? -18.830 32.763 0.769 1.00 16.27 279 TRP A CA 1
ATOM 1781 C C . TRP A 1 246 ? -17.676 32.266 -0.103 1.00 14.80 279 TRP A C 1
ATOM 1782 O O . TRP A 1 246 ? -16.543 32.165 0.387 1.00 14.83 279 TRP A O 1
ATOM 1793 N N . TRP A 1 247 ? -17.947 31.963 -1.381 1.00 13.90 280 TRP A N 1
ATOM 1794 C CA . TRP A 1 247 ? -16.899 31.614 -2.335 1.00 14.94 280 TRP A CA 1
ATOM 1795 C C . TRP A 1 247 ? -16.458 32.843 -3.125 1.00 16.99 280 TRP A C 1
ATOM 1796 O O . TRP A 1 247 ? -17.303 33.593 -3.608 1.00 20.50 280 TRP A O 1
ATOM 1807 N N . LYS A 1 248 ? -15.151 33.008 -3.288 1.00 17.50 281 LYS A N 1
ATOM 1808 C CA . LYS A 1 248 ? -14.601 34.081 -4.118 1.00 16.97 281 LYS A CA 1
ATOM 1809 C C . LYS A 1 248 ? -13.639 33.450 -5.088 1.00 21.67 281 LYS A C 1
ATOM 1810 O O . LYS A 1 248 ? -12.873 32.573 -4.720 1.00 22.96 281 LYS A O 1
ATOM 1816 N N . GLY A 1 249 ? -13.637 33.925 -6.324 1.00 18.53 282 GLY A N 1
ATOM 1817 C CA . GLY A 1 249 ? -12.805 33.312 -7.339 1.00 22.25 282 GLY A CA 1
ATOM 1818 C C . GLY A 1 249 ? -13.356 31.989 -7.836 1.00 23.82 282 GLY A C 1
ATOM 1819 O O . GLY A 1 249 ? -14.116 31.292 -7.164 1.00 30.34 282 GLY A O 1
ATOM 1820 N N . LYS A 1 250 ? -12.924 31.618 -9.024 1.00 17.71 283 LYS A N 1
ATOM 1821 C CA . LYS A 1 250 ? -13.397 30.426 -9.691 1.00 17.52 283 LYS A CA 1
ATOM 1822 C C . LYS A 1 250 ? -12.423 29.301 -9.419 1.00 15.33 283 LYS A C 1
ATOM 1823 O O . LYS A 1 250 ? -11.206 29.527 -9.383 1.00 16.01 283 LYS A O 1
ATOM 1829 N N . LEU A 1 251 ? -12.931 28.085 -9.269 1.00 13.99 284 LEU A N 1
ATOM 1830 C CA . LEU A 1 251 ? -12.045 26.952 -9.034 1.00 13.11 284 LEU A CA 1
ATOM 1831 C C . LEU A 1 251 ? -11.022 26.771 -10.159 1.00 16.08 284 LEU A C 1
ATOM 1832 O O . LEU A 1 251 ? -9.902 26.300 -9.915 1.00 14.71 284 LEU A O 1
ATOM 1837 N N . ASN A 1 252 ? -11.400 27.143 -11.384 1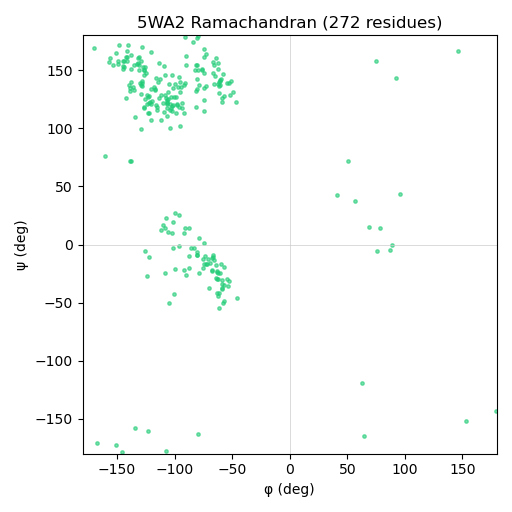.00 15.47 285 ASN A N 1
ATOM 1838 C CA . ASN A 1 252 ? -10.471 27.067 -12.510 1.00 18.15 285 ASN A CA 1
ATOM 1839 C C . ASN A 1 252 ? -9.991 28.450 -12.952 1.00 15.08 285 ASN A C 1
ATOM 1840 O O . ASN A 1 252 ? -9.572 28.648 -14.097 1.00 19.17 285 ASN A O 1
ATOM 1845 N N . GLY A 1 253 ? -10.057 29.413 -12.043 1.00 15.54 286 GLY A N 1
ATOM 1846 C CA . GLY A 1 253 ? -9.421 30.702 -12.242 1.00 18.35 286 GLY A CA 1
ATOM 1847 C C . GLY A 1 253 ? -7.951 30.679 -11.859 1.00 21.21 286 GLY A C 1
ATOM 1848 O O . GLY A 1 253 ? -7.430 29.681 -11.334 1.00 19.10 286 GLY A O 1
ATOM 1849 N N . PRO A 1 254 ? -7.247 31.790 -12.110 1.00 21.46 287 PRO A N 1
ATOM 1850 C CA . PRO A 1 254 ? -5.795 31.809 -11.900 1.00 21.51 287 PRO A CA 1
ATOM 1851 C C . PRO A 1 254 ? -5.352 31.598 -10.458 1.00 22.38 287 PRO A C 1
ATOM 1852 O O . PRO A 1 254 ? -4.262 31.065 -10.256 1.00 22.06 287 PRO A O 1
ATOM 1856 N N . ASP A 1 255 ? -6.176 32.006 -9.494 1.00 21.44 288 ASP A N 1
ATOM 1857 C CA . ASP A 1 255 ? -5.859 31.865 -8.087 1.00 24.70 288 ASP A CA 1
ATOM 1858 C C . ASP A 1 255 ? -6.772 30.848 -7.420 1.00 22.23 288 ASP A C 1
ATOM 1859 O O . ASP A 1 255 ? -6.829 30.770 -6.195 1.00 19.90 288 ASP A O 1
ATOM 1864 N N . GLY A 1 256 ? -7.498 30.078 -8.222 1.00 17.93 289 GLY A N 1
ATOM 1865 C CA . GLY A 1 256 ? -8.473 29.155 -7.677 1.00 18.68 289 GLY A CA 1
ATOM 1866 C C . GLY A 1 256 ? -9.592 29.897 -6.973 1.00 18.19 289 GLY A C 1
ATOM 1867 O O . GLY A 1 256 ? -9.760 31.099 -7.151 1.00 17.60 289 GLY A O 1
ATOM 1868 N N . ALA A 1 257 ? -10.362 29.166 -6.175 1.00 16.24 290 ALA A N 1
ATOM 1869 C CA . ALA A 1 257 ? -11.480 29.725 -5.441 1.00 16.08 290 ALA A CA 1
ATOM 1870 C C . ALA A 1 257 ? -11.176 29.678 -3.952 1.00 16.78 290 ALA A C 1
ATOM 1871 O O . ALA A 1 257 ? -10.561 28.736 -3.466 1.00 16.76 290 ALA A O 1
ATOM 1873 N N . THR A 1 258 ? -11.597 30.711 -3.241 1.00 15.74 291 THR A N 1
ATOM 1874 C CA . THR A 1 258 ? -11.455 30.753 -1.794 1.00 16.44 291 THR A CA 1
ATOM 1875 C C . THR A 1 258 ? -12.819 30.669 -1.153 1.00 15.59 291 THR A C 1
ATOM 1876 O O . THR A 1 258 ? -13.721 31.421 -1.501 1.00 17.74 291 THR A O 1
ATOM 1880 N N . LEU A 1 259 ? -12.949 29.744 -0.209 1.00 14.56 292 LEU A N 1
ATOM 1881 C CA . LEU A 1 259 ? -14.145 29.597 0.604 1.00 13.95 292 LEU A CA 1
ATOM 1882 C C . LEU A 1 259 ? -13.852 30.109 1.999 1.00 15.56 292 LEU A C 1
ATOM 1883 O O . LEU A 1 259 ? -12.922 29.631 2.636 1.00 14.40 292 LEU A O 1
ATOM 1888 N N . THR A 1 260 ? -14.636 31.086 2.451 1.00 14.50 293 THR A N 1
ATOM 1889 C CA . THR A 1 260 ? -14.418 31.728 3.746 1.00 15.09 293 THR A CA 1
ATOM 1890 C C . THR A 1 260 ? -15.698 31.593 4.553 1.00 15.63 293 THR A C 1
ATOM 1891 O O . THR A 1 260 ? -16.769 32.045 4.118 1.00 15.69 293 THR A O 1
ATOM 1895 N N . ILE A 1 261 ? -15.585 30.960 5.716 1.00 14.09 294 ILE A N 1
ATOM 1896 C CA . ILE A 1 261 ? -16.736 30.701 6.566 1.00 13.36 294 ILE A CA 1
ATOM 1897 C C . ILE A 1 261 ? -16.826 31.692 7.728 1.00 14.38 294 ILE A C 1
ATOM 1898 O O . ILE A 1 261 ? -15.911 31.759 8.544 1.00 14.97 294 ILE A O 1
ATOM 1903 N N . PRO A 1 262 ? -17.924 32.455 7.806 1.00 13.52 295 PRO A N 1
ATOM 1904 C CA . PRO A 1 262 ? -18.076 33.347 8.956 1.00 15.90 295 PRO A CA 1
ATOM 1905 C C . PRO A 1 262 ? -18.235 32.513 10.219 1.00 15.48 295 PRO A C 1
ATOM 1906 O O . PRO A 1 262 ? -18.665 31.371 10.136 1.00 14.88 295 PRO A O 1
ATOM 1910 N N . PRO A 1 263 ? -17.873 33.066 11.384 1.00 14.64 296 PRO A N 1
ATOM 1911 C CA . PRO A 1 263 ? -17.797 32.187 12.561 1.00 16.85 296 PRO A CA 1
ATOM 1912 C C . PRO A 1 263 ? -19.122 31.498 12.894 1.00 14.69 296 PRO A C 1
ATOM 1913 O O . PRO A 1 263 ? -19.112 30.355 13.348 1.00 14.94 296 PRO A O 1
ATOM 1917 N N . GLY A 1 264 ? -20.239 32.166 12.656 1.00 13.60 297 GLY A N 1
ATOM 1918 C CA . GLY A 1 264 ? -21.542 31.619 12.984 1.00 13.94 297 GLY A CA 1
ATOM 1919 C C . GLY A 1 264 ? -21.931 30.504 12.034 1.00 13.82 297 GLY A C 1
ATOM 1920 O O . GLY A 1 264 ? -22.833 29.720 12.303 1.00 12.97 297 GLY A O 1
ATOM 1921 N N . GLY A 1 265 ? -21.233 30.458 10.905 1.00 12.43 298 GLY A N 1
ATOM 1922 C CA . GLY A 1 265 ? -21.488 29.456 9.877 1.00 14.48 298 GLY A CA 1
ATOM 1923 C C . GLY A 1 265 ? -21.131 28.037 10.285 1.00 14.16 298 GLY A C 1
ATOM 1924 O O . GLY A 1 265 ? -21.663 27.062 9.720 1.00 12.82 298 GLY A O 1
ATOM 1925 N N . PHE A 1 266 ? -20.250 27.899 11.269 1.00 12.58 299 PHE A N 1
ATOM 1926 C CA . PHE A 1 266 ? -19.855 26.568 11.698 1.00 10.85 299 PHE A CA 1
ATOM 1927 C C . PHE A 1 266 ? -20.938 25.909 12.513 1.00 13.32 299 PHE A C 1
ATOM 1928 O O . PHE A 1 266 ? -21.523 26.520 13.427 1.00 13.52 299 PHE A O 1
ATOM 1936 N N . PRO A 1 267 ? -21.221 24.643 12.212 1.00 11.99 300 PRO A N 1
ATOM 1937 C CA . PRO A 1 267 ? -22.193 23.888 12.979 1.00 12.45 300 PRO A CA 1
ATOM 1938 C C . PRO A 1 267 ? -21.576 23.345 14.268 1.00 10.16 300 PRO A C 1
ATOM 1939 O O . PRO A 1 267 ? -20.374 23.502 14.484 1.00 13.54 300 PRO A O 1
ATOM 1943 N N . GLU A 1 268 ? -22.385 22.672 15.074 1.00 12.69 301 GLU A N 1
ATOM 1944 C CA . GLU A 1 268 ? -21.913 22.157 16.357 1.00 12.50 301 GLU A CA 1
ATOM 1945 C C . GLU A 1 268 ? -21.098 20.885 16.223 1.00 10.85 301 GLU A C 1
ATOM 1946 O O . GLU A 1 268 ? -20.301 20.569 17.105 1.00 14.05 301 GLU A O 1
ATOM 1952 N N . GLU A 1 269 ? -21.338 20.158 15.141 1.00 11.86 302 GLU A N 1
ATOM 1953 C CA . GLU A 1 269 ? -20.736 18.860 14.865 1.00 12.78 302 GLU A CA 1
ATOM 1954 C C . GLU A 1 269 ? -19.607 18.975 13.843 1.00 13.52 302 GLU A C 1
ATOM 1955 O O . GLU A 1 269 ? -19.693 19.812 12.932 1.00 13.15 302 GLU A O 1
ATOM 1961 N N . ASP A 1 270 ? -18.568 18.144 13.979 1.00 12.11 303 ASP A N 1
ATOM 1962 C CA . ASP A 1 270 ? -17.590 17.935 12.895 1.00 12.59 303 ASP A CA 1
ATOM 1963 C C . ASP A 1 270 ? -18.314 17.359 11.689 1.00 18.03 303 ASP A C 1
ATOM 1964 O O . ASP A 1 270 ? -19.114 16.429 11.826 1.00 18.01 303 ASP A O 1
ATOM 1969 N N . LYS A 1 271 ? -17.996 17.881 10.503 1.00 13.08 304 LYS A N 1
ATOM 1970 C CA . LYS A 1 271 ? -18.638 17.468 9.270 1.00 14.37 304 LYS A CA 1
ATOM 1971 C C . LYS A 1 271 ? -17.590 17.405 8.171 1.00 13.44 304 LYS A C 1
ATOM 1972 O O . LYS A 1 271 ? -16.457 17.810 8.365 1.00 14.74 304 LYS A O 1
ATOM 1978 N N . SER A 1 272 ? -17.971 16.877 7.028 1.00 15.91 305 SER A N 1
ATOM 1979 C CA . SER A 1 272 ? -17.082 16.938 5.881 1.00 14.98 305 SER A CA 1
ATOM 1980 C C . SER A 1 272 ? -17.898 17.005 4.615 1.00 17.58 305 SER A C 1
ATOM 1981 O O . SER A 1 272 ? -19.070 16.629 4.600 1.00 17.59 305 SER A O 1
ATOM 1984 N N . PHE A 1 273 ? -17.284 17.514 3.547 1.00 13.77 306 PHE A N 1
ATOM 1985 C CA . PHE A 1 273 ? -17.929 17.531 2.240 1.00 13.54 306 PHE A CA 1
ATOM 1986 C C . PHE A 1 273 ? -16.868 17.415 1.142 1.00 13.58 306 PHE A C 1
ATOM 1987 O O . PHE A 1 273 ? -15.709 17.749 1.343 1.00 14.66 306 PHE A O 1
ATOM 1995 N N . LEU A 1 274 ? -17.302 16.925 -0.008 1.00 13.11 307 LEU A N 1
ATOM 1996 C CA . LEU A 1 274 ? -16.439 16.703 -1.154 1.00 14.80 307 LEU A CA 1
ATOM 1997 C C . LEU A 1 274 ? -16.735 17.713 -2.249 1.00 12.11 307 LEU A C 1
ATOM 1998 O O . LEU A 1 274 ? -17.887 17.903 -2.655 1.00 12.87 307 LEU A O 1
ATOM 2003 N N . VAL A 1 275 ? -15.668 18.355 -2.719 1.00 12.74 308 VAL A N 1
ATOM 2004 C CA . VAL A 1 275 ? -15.688 19.264 -3.867 1.00 11.47 308 VAL A CA 1
ATOM 2005 C C . VAL A 1 275 ? -14.379 18.979 -4.589 1.00 12.00 308 VAL A C 1
ATOM 2006 O O . VAL A 1 275 ? -13.467 18.389 -4.007 1.00 12.80 308 VAL A O 1
ATOM 2010 N N . GLY A 1 276 ? -14.264 19.353 -5.849 1.00 13.46 309 GLY A N 1
ATOM 2011 C CA . GLY A 1 276 ? -13.010 19.090 -6.535 1.00 11.04 309 GLY A CA 1
ATOM 2012 C C . GLY A 1 276 ? -12.995 19.534 -7.975 1.00 12.65 309 GLY A C 1
ATOM 2013 O O . GLY A 1 276 ? -13.582 20.551 -8.344 1.00 13.33 309 GLY A O 1
ATOM 2014 N N . CYS A 1 277 ? -12.322 18.728 -8.782 1.00 12.61 310 CYS A N 1
ATOM 2015 C CA . CYS A 1 277 ? -11.959 19.094 -10.158 1.00 12.20 310 CYS A CA 1
ATOM 2016 C C . CYS A 1 277 ? -12.022 17.918 -11.102 1.00 13.03 310 CYS A C 1
ATOM 2017 O O . CYS A 1 277 ? -11.810 16.778 -10.701 1.00 14.13 310 CYS A O 1
ATOM 2020 N N . SER A 1 278 ? -12.261 18.224 -12.373 1.00 12.09 311 SER A N 1
ATOM 2021 C CA . SER A 1 278 ? -12.177 17.239 -13.449 1.00 12.85 311 SER A CA 1
ATOM 2022 C C . SER A 1 278 ? -11.239 17.764 -14.544 1.00 13.61 311 SER A C 1
ATOM 2023 O O . SER A 1 278 ? -11.139 18.974 -14.786 1.00 14.29 311 SER A O 1
ATOM 2026 N N . LEU A 1 279 ? -10.523 16.850 -15.181 1.00 15.28 312 LEU A N 1
ATOM 2027 C CA . LEU A 1 279 ? -9.592 17.220 -16.265 1.00 13.51 312 LEU A CA 1
ATOM 2028 C C . LEU A 1 279 ? -10.307 17.950 -17.405 1.00 14.79 312 LEU A C 1
ATOM 2029 O O . LEU A 1 279 ? -9.880 19.028 -17.849 1.00 15.26 312 LEU A O 1
ATOM 2034 N N . THR A 1 280 ? -11.396 17.350 -17.866 1.00 16.61 313 THR A N 1
ATOM 2035 C CA . THR A 1 280 ? -12.271 17.954 -18.865 1.00 15.76 313 THR A CA 1
ATOM 2036 C C . THR A 1 280 ? -13.564 18.400 -18.192 1.00 19.28 313 THR A C 1
ATOM 2037 O O . THR A 1 280 ? -13.701 18.263 -16.986 1.00 17.37 313 THR A O 1
ATOM 2041 N N . VAL A 1 281 ? -14.516 18.944 -18.951 1.00 18.29 314 VAL A N 1
ATOM 2042 C CA . VAL A 1 281 ? -15.681 19.537 -18.321 1.00 18.93 314 VAL A CA 1
ATOM 2043 C C . VAL A 1 281 ? -16.435 18.501 -17.469 1.00 21.90 314 VAL A C 1
ATOM 2044 O O . VAL A 1 281 ? -16.930 18.833 -16.379 1.00 19.76 314 VAL A O 1
ATOM 2048 N N . ASP A 1 282 ? -16.493 17.262 -17.953 1.00 20.98 315 ASP A N 1
ATOM 2049 C CA . ASP A 1 282 ? -17.247 16.185 -17.317 1.00 18.46 315 ASP A CA 1
ATOM 2050 C C . ASP A 1 282 ? -16.412 14.968 -16.961 1.00 18.47 315 ASP A C 1
ATOM 2051 O O . ASP A 1 282 ? -16.899 14.057 -16.294 1.00 24.67 315 ASP A O 1
ATOM 2056 N N . GLY A 1 283 ? -15.176 14.911 -17.436 1.00 17.64 316 GLY A N 1
ATOM 2057 C CA . GLY A 1 283 ? -14.467 13.650 -17.467 1.00 19.54 316 GLY A CA 1
ATOM 2058 C C . GLY A 1 283 ? -13.175 13.596 -16.692 1.00 18.90 316 GLY A C 1
ATOM 2059 O O . GLY A 1 283 ? -12.614 14.625 -16.323 1.00 17.79 316 GLY A O 1
ATOM 2060 N N . PRO A 1 284 ? -12.676 12.378 -16.477 1.00 17.15 317 PRO A N 1
ATOM 2061 C CA . PRO A 1 284 ? -11.488 12.113 -15.675 1.00 16.80 317 PRO A CA 1
ATOM 2062 C C . PRO A 1 284 ? -10.188 12.488 -16.387 1.00 15.50 317 PRO A C 1
ATOM 2063 O O . PRO A 1 284 ? -10.185 12.717 -17.610 1.00 17.12 317 PRO A O 1
ATOM 2067 N N . PRO A 1 285 ? -9.072 12.515 -15.651 1.00 14.41 318 PRO A N 1
ATOM 2068 C CA . PRO A 1 285 ? -8.983 12.211 -14.217 1.00 13.31 318 PRO A CA 1
ATOM 2069 C C . PRO A 1 285 ? -9.694 13.213 -13.322 1.00 14.59 318 PRO A C 1
ATOM 2070 O O . PRO A 1 285 ? -9.934 14.354 -13.701 1.00 13.96 318 PRO A O 1
ATOM 2074 N N . PHE A 1 286 ? -10.031 12.734 -12.121 1.00 12.76 319 PHE A N 1
ATOM 2075 C CA . PHE A 1 286 ? -10.635 13.559 -11.074 1.00 13.48 319 PHE A CA 1
ATOM 2076 C C . PHE A 1 286 ? -9.692 13.838 -9.909 1.00 12.00 319 PHE A C 1
ATOM 2077 O O . PHE A 1 286 ? -8.770 13.076 -9.609 1.00 12.92 319 PHE A O 1
ATOM 2085 N N . CYS A 1 287 ? -9.9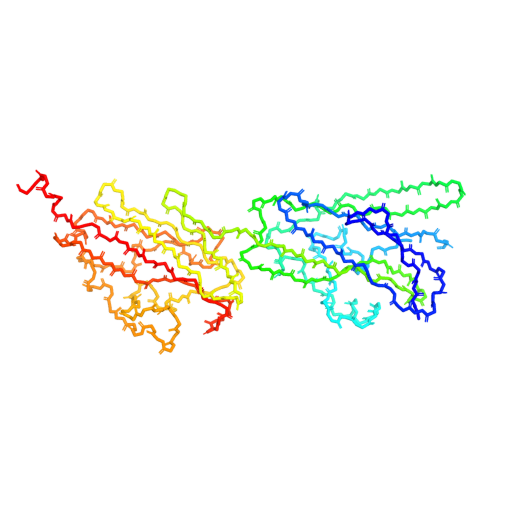51 14.964 -9.254 1.00 13.10 320 CYS A N 1
ATOM 2086 C CA . CYS A 1 287 ? -9.284 15.331 -8.022 1.00 11.76 320 CYS A CA 1
ATOM 2087 C C . CYS A 1 287 ? -10.357 15.633 -6.980 1.00 11.91 320 CYS A C 1
ATOM 2088 O O . CYS A 1 287 ? -11.189 16.518 -7.178 1.00 13.23 320 CYS A O 1
ATOM 2091 N N . ASN A 1 288 ? -10.341 14.855 -5.909 1.00 12.44 321 ASN A N 1
ATOM 2092 C CA . ASN A 1 288 ? -11.350 14.903 -4.853 1.00 13.24 321 ASN A CA 1
ATOM 2093 C C . ASN A 1 288 ? -10.800 15.648 -3.659 1.00 12.78 321 ASN A C 1
ATOM 2094 O O . ASN A 1 288 ? -9.796 15.218 -3.117 1.00 14.06 321 ASN A O 1
ATOM 2099 N N . VAL A 1 289 ? -11.422 16.756 -3.257 1.00 12.50 322 VAL A N 1
ATOM 2100 C CA . VAL A 1 289 ? -10.982 17.481 -2.075 1.00 11.68 322 VAL A CA 1
ATOM 2101 C C . VAL A 1 289 ? -12.019 17.287 -0.976 1.00 10.77 322 VAL A C 1
ATOM 2102 O O . VAL A 1 289 ? -13.173 17.718 -1.103 1.00 12.25 322 VAL A O 1
ATOM 2106 N N . LYS A 1 290 ? -11.607 16.594 0.078 1.00 10.58 323 LYS A N 1
ATOM 2107 C CA . LYS A 1 290 ? -12.450 16.376 1.255 1.00 13.50 323 LYS A CA 1
ATOM 2108 C C . LYS A 1 290 ? -12.173 17.493 2.234 1.00 13.20 323 LYS A C 1
ATOM 2109 O O . LYS A 1 290 ? -11.080 17.592 2.782 1.00 13.41 323 LYS A O 1
ATOM 2115 N N . VAL A 1 291 ? -13.168 18.344 2.448 1.00 12.74 324 VAL A N 1
ATOM 2116 C CA . VAL A 1 291 ? -13.034 19.465 3.350 1.00 13.15 324 VAL A CA 1
ATOM 2117 C C . VAL A 1 291 ? -13.610 19.032 4.694 1.00 12.75 324 VAL A C 1
ATOM 2118 O O . VAL A 1 291 ? -14.780 18.703 4.771 1.00 13.63 324 VAL A O 1
ATOM 2122 N N . ARG A 1 292 ? -12.769 19.032 5.727 1.00 12.19 325 ARG A N 1
ATOM 2123 C CA . ARG A 1 292 ? -13.153 18.588 7.072 1.00 12.89 325 ARG A CA 1
ATOM 2124 C C . ARG A 1 292 ? -13.480 19.801 7.905 1.00 15.47 325 ARG A C 1
ATOM 2125 O O . ARG A 1 292 ? -12.594 20.594 8.196 1.00 17.92 325 ARG A O 1
ATOM 2133 N N . VAL A 1 293 ? -14.757 19.942 8.273 1.00 12.34 326 VAL A N 1
ATOM 2134 C CA . VAL A 1 293 ? -15.275 21.117 8.960 1.00 12.45 326 VAL A CA 1
ATOM 2135 C C . VAL A 1 293 ? -15.343 20.818 10.446 1.00 14.87 326 VAL A C 1
ATOM 2136 O O . VAL A 1 293 ? -16.004 19.860 10.835 1.00 16.02 326 VAL A O 1
ATOM 2140 N N . ALA A 1 294 ? -14.652 21.602 11.268 1.00 13.07 327 ALA A N 1
ATOM 2141 C CA . ALA A 1 294 ? -14.677 21.358 12.714 1.00 12.42 327 ALA A CA 1
ATOM 2142 C C . ALA A 1 294 ? -15.931 21.930 13.353 1.00 14.96 327 ALA A C 1
ATOM 2143 O O . ALA A 1 294 ? -16.319 23.074 13.110 1.00 13.63 327 ALA A O 1
ATOM 2145 N N . GLY A 1 295 ? -16.560 21.133 14.204 1.00 13.26 328 GLY A N 1
ATOM 2146 C CA . GLY A 1 295 ? -17.673 21.624 15.004 1.00 15.10 328 GLY A CA 1
ATOM 2147 C C . GLY A 1 295 ? -17.264 22.705 15.994 1.00 13.98 328 GLY A C 1
ATOM 2148 O O . GLY A 1 295 ? -16.179 22.659 16.579 1.00 16.16 328 GLY A O 1
ATOM 2149 N N . ASN A 1 296 ? -18.170 23.655 16.193 1.00 12.10 329 ASN A N 1
ATOM 2150 C CA . ASN A 1 296 ? -17.989 24.804 17.071 1.00 14.81 329 ASN A CA 1
ATOM 2151 C C . ASN A 1 296 ? -19.106 24.777 18.108 1.00 14.02 329 ASN A C 1
ATOM 2152 O O . ASN A 1 296 ? -20.274 24.808 17.769 1.00 15.36 329 ASN A O 1
ATOM 2157 N N . PRO A 1 297 ? -18.775 24.730 19.402 1.00 14.81 330 PRO A N 1
ATOM 2158 C CA . PRO A 1 297 ? -17.476 24.874 20.041 1.00 19.37 330 PRO A CA 1
ATOM 2159 C C . PRO A 1 297 ? -16.671 23.595 20.036 1.00 18.76 330 PRO A C 1
ATOM 2160 O O . PRO A 1 297 ? -17.242 22.502 20.053 1.00 18.86 330 PRO A O 1
ATOM 2164 N N . ALA A 1 298 ? -15.352 23.747 20.008 1.00 19.25 331 ALA A N 1
ATOM 2165 C CA . ALA A 1 298 ? -14.447 22.624 20.197 1.00 18.42 331 ALA A CA 1
ATOM 2166 C C . ALA A 1 298 ? -14.697 22.085 21.594 1.00 23.62 331 ALA A C 1
ATOM 2167 O O . ALA A 1 298 ? -15.179 22.823 22.439 1.00 21.89 331 ALA A O 1
ATOM 2169 N N . ALA A 1 299 ? -14.375 20.813 21.821 1.00 23.24 332 ALA A N 1
ATOM 2170 C CA . ALA A 1 299 ? -14.773 20.115 23.049 1.00 19.75 332 ALA A CA 1
ATOM 2171 C C . ALA A 1 299 ? -14.235 20.796 24.308 1.00 32.01 332 ALA A C 1
ATOM 2172 O O . ALA A 1 299 ? -14.921 20.854 25.335 1.00 37.34 332 ALA A O 1
ATOM 2174 N N . ALA A 1 300 ? -13.010 21.301 24.224 1.00 30.22 333 ALA A N 1
ATOM 2175 C CA . ALA A 1 300 ? -12.397 22.048 25.324 1.00 38.07 333 ALA A CA 1
ATOM 2176 C C . ALA A 1 300 ? -13.254 23.227 25.802 1.00 40.57 333 ALA A C 1
ATOM 2177 O O . ALA A 1 300 ? -13.210 23.596 26.978 1.00 36.76 333 ALA A O 1
ATOM 2179 N N . LEU A 1 301 ? -14.035 23.805 24.890 1.00 38.17 334 LEU A N 1
ATOM 2180 C CA . LEU A 1 301 ? -14.715 25.079 25.141 1.00 38.81 334 LEU A CA 1
ATOM 2181 C C . LEU A 1 301 ? -16.228 24.948 25.290 1.00 39.65 334 LEU A C 1
ATOM 2182 O O . LEU A 1 301 ? -16.939 25.947 25.188 1.00 44.75 334 LEU A O 1
ATOM 2187 N N . VAL A 1 302 ? -16.725 23.735 25.520 1.00 36.00 335 VAL A N 1
ATOM 2188 C CA . VAL A 1 302 ? -18.170 23.524 25.636 1.00 40.57 335 VAL A CA 1
ATOM 2189 C C . VAL A 1 302 ? -18.733 24.233 26.867 1.00 43.76 335 VAL A C 1
ATOM 2190 O O . VAL A 1 302 ? -18.107 24.252 27.924 1.00 42.96 335 VAL A O 1
#

B-factor: mean 23.07, std 9.45, range [10.02, 68.27]

Nearest PDB structures (foldseek):
  5wa2-assembly1_A  TM=1.004E+00  e=1.762E-62  Toxoplasma gondii
  2jks-assembly1_A  TM=6.943E-01  e=1.926E-18  Toxoplasma gondii ME49
  1ynt-assembly1_G  TM=4.979E-01  e=1.919E-16  Toxoplasma gondii
  6q2j-assembly1_E  TM=2.928E-01  e=3.412E-04  Homo sapiens
  4zmh-assembly1_B  TM=4.088E-01  e=8.537E-02  Saccharophagus degradans 2-40

Organism: Toxoplasma gondii (NCBI:txid5811)

Radius of gyration: 23.9 Å; Cα contacts (8 Å, |Δi|>4): 740; chains: 1; bounding box: 62×31×74 Å